Protein AF-A0A250XJZ2-F1 (afdb_monomer)

Solvent-accessible surface area (backbone atoms only — not comparable to full-atom values): 14175 Å² total; per-residue (Å²): 136,76,72,41,47,102,83,72,44,74,41,64,70,65,46,52,52,48,53,51,49,48,56,55,29,26,56,51,12,51,73,38,51,62,82,36,46,66,48,41,53,38,49,55,43,18,75,70,61,36,76,32,35,34,25,36,36,39,22,34,58,61,50,13,46,45,25,90,38,62,82,61,42,10,24,61,38,44,38,41,60,49,37,57,74,74,35,51,64,42,48,70,41,79,34,30,46,61,83,42,34,55,57,55,46,53,76,40,43,77,77,38,31,68,87,82,48,57,38,29,38,38,57,51,37,69,58,64,60,85,71,75,70,79,86,51,64,50,60,51,63,46,59,80,65,48,42,37,35,34,23,62,58,70,54,72,62,103,83,45,83,62,59,92,88,58,56,44,44,69,54,54,55,63,46,25,72,71,69,42,28,28,28,36,25,54,37,58,41,41,43,64,45,41,74,71,41,96,43,91,88,45,31,57,56,55,34,21,28,40,75,84,67,71,30,59,82,29,33,13,45,59,28,21,47,52,56,22,47,41,56,51,36,53,53,50,52,45,52,50,46,41,70,78,53,57,91,49,72,68,52,53,55,61,67,66,54,78,75,83,78,131

pLDDT: mean 77.12, std 17.42, range [33.22, 95.62]

Structure (mmCIF, N/CA/C/O backbone):
data_AF-A0A250XJZ2-F1
#
_entry.id   AF-A0A250XJZ2-F1
#
loop_
_atom_site.group_PDB
_atom_site.id
_atom_site.type_symbol
_atom_site.label_atom_id
_atom_site.label_alt_id
_atom_site.label_comp_id
_atom_site.label_asym_id
_atom_site.label_entity_id
_atom_site.label_seq_id
_atom_site.pdbx_PDB_ins_code
_atom_site.Cartn_x
_atom_site.Cartn_y
_atom_site.Cartn_z
_atom_site.occupancy
_atom_site.B_iso_or_equiv
_atom_site.auth_seq_id
_atom_site.auth_comp_id
_atom_site.auth_asym_id
_atom_site.auth_atom_id
_atom_site.pdbx_PDB_model_num
ATOM 1 N N . MET A 1 1 ? 13.779 16.340 -9.746 1.00 36.84 1 MET A N 1
ATOM 2 C CA . MET A 1 1 ? 12.648 17.134 -10.269 1.00 36.84 1 MET A CA 1
ATOM 3 C C . MET A 1 1 ? 12.133 17.964 -9.102 1.00 36.84 1 MET A C 1
ATOM 5 O O . MET A 1 1 ? 11.601 17.397 -8.154 1.00 36.84 1 MET A O 1
ATOM 9 N N . GLU A 1 2 ? 12.487 19.248 -9.059 1.00 33.53 2 GLU A N 1
ATOM 10 C CA . GLU A 1 2 ? 12.388 20.070 -7.846 1.00 33.53 2 GLU A CA 1
ATOM 11 C C . GLU A 1 2 ? 10.953 20.553 -7.595 1.00 33.53 2 GLU A C 1
ATOM 13 O O . GLU A 1 2 ? 10.279 21.096 -8.466 1.00 33.53 2 GLU A O 1
ATOM 18 N N . ILE A 1 3 ? 10.483 20.326 -6.366 1.00 42.69 3 ILE A N 1
ATOM 19 C CA . ILE A 1 3 ? 9.143 20.685 -5.861 1.00 42.69 3 ILE A CA 1
ATOM 20 C C . ILE A 1 3 ? 9.001 22.217 -5.679 1.00 42.69 3 ILE A C 1
ATOM 22 O O . ILE A 1 3 ? 7.904 22.744 -5.467 1.00 42.69 3 ILE A O 1
ATOM 26 N N . TYR A 1 4 ? 10.112 22.939 -5.813 1.00 37.59 4 TYR A N 1
ATOM 27 C CA . TYR A 1 4 ? 10.246 24.374 -5.614 1.00 37.59 4 TYR A CA 1
ATOM 28 C C . TYR A 1 4 ? 10.843 25.006 -6.875 1.00 37.59 4 TYR A C 1
ATOM 30 O O . TYR A 1 4 ? 11.691 24.393 -7.518 1.00 37.59 4 TYR A O 1
ATOM 38 N N . ASP A 1 5 ? 10.373 26.197 -7.253 1.00 44.97 5 ASP A N 1
ATOM 39 C CA . ASP A 1 5 ? 11.038 26.988 -8.295 1.00 44.97 5 ASP A CA 1
ATOM 40 C C . ASP A 1 5 ? 12.415 27.482 -7.804 1.00 44.97 5 ASP A C 1
ATOM 42 O O . ASP A 1 5 ? 12.727 27.407 -6.614 1.00 44.97 5 ASP A O 1
ATOM 46 N N . GLU A 1 6 ? 13.238 28.026 -8.705 1.00 39.22 6 GLU A N 1
ATOM 47 C CA . GLU A 1 6 ? 14.557 28.605 -8.373 1.00 39.22 6 GLU A CA 1
ATOM 48 C C . GLU A 1 6 ? 14.481 29.741 -7.326 1.00 39.22 6 GLU A C 1
ATOM 50 O O . GLU A 1 6 ? 15.497 30.162 -6.777 1.00 39.22 6 GLU A O 1
ATOM 55 N N . ALA A 1 7 ? 13.274 30.228 -7.016 1.00 42.00 7 ALA A N 1
ATOM 56 C CA . ALA A 1 7 ? 12.987 31.227 -5.993 1.00 42.00 7 ALA A CA 1
ATOM 57 C C . ALA A 1 7 ? 12.406 30.623 -4.692 1.00 42.00 7 ALA A C 1
ATOM 59 O O . ALA A 1 7 ? 11.928 31.365 -3.830 1.00 42.00 7 ALA A O 1
ATOM 60 N N . GLY A 1 8 ? 12.424 29.296 -4.530 1.00 35.69 8 GLY A N 1
ATOM 61 C CA . GLY A 1 8 ? 11.957 28.598 -3.329 1.00 35.69 8 GLY A CA 1
ATOM 62 C C . GLY A 1 8 ? 10.436 28.584 -3.147 1.00 35.69 8 GLY A C 1
ATOM 63 O O . GLY A 1 8 ? 9.948 28.240 -2.067 1.00 35.69 8 GLY A O 1
ATOM 64 N N . ARG A 1 9 ? 9.653 28.950 -4.169 1.00 35.50 9 ARG A N 1
ATOM 65 C CA . ARG A 1 9 ? 8.186 28.927 -4.116 1.00 35.50 9 ARG A CA 1
ATOM 66 C C . ARG A 1 9 ? 7.660 27.574 -4.565 1.00 35.50 9 ARG A C 1
ATOM 68 O O . ARG A 1 9 ? 8.131 26.983 -5.532 1.00 35.50 9 ARG A O 1
ATOM 75 N N . PHE A 1 10 ? 6.641 27.099 -3.857 1.00 34.84 10 PHE A N 1
ATOM 76 C CA . PHE A 1 10 ? 5.972 25.838 -4.153 1.00 34.84 10 PHE A CA 1
ATOM 77 C C . PHE A 1 10 ? 5.349 25.875 -5.557 1.00 34.84 10 PHE A C 1
ATOM 79 O O . PHE A 1 10 ? 4.516 26.736 -5.854 1.00 34.84 10 PHE A O 1
ATOM 86 N N . ASN A 1 11 ? 5.745 24.948 -6.431 1.00 39.41 11 ASN A N 1
ATOM 87 C CA . ASN A 1 11 ? 5.259 24.913 -7.808 1.00 39.41 11 ASN A CA 1
ATOM 88 C C . ASN A 1 11 ? 3.808 24.388 -7.862 1.00 39.41 11 ASN A C 1
ATOM 90 O O . ASN A 1 11 ? 3.540 23.184 -7.863 1.00 39.41 11 ASN A O 1
ATOM 94 N N . VAL A 1 12 ? 2.841 25.308 -7.917 1.00 36.31 12 VAL A N 1
ATOM 95 C CA . VAL A 1 12 ? 1.396 25.005 -7.893 1.00 36.31 12 VAL A CA 1
ATOM 96 C C . VAL A 1 12 ? 0.928 24.246 -9.149 1.00 36.31 12 VAL A C 1
ATOM 98 O O . VAL A 1 12 ? 0.020 23.423 -9.070 1.00 36.31 12 VAL A O 1
ATOM 101 N N . ARG A 1 13 ? 1.553 24.457 -10.317 1.00 33.22 13 ARG A N 1
ATOM 102 C CA . ARG A 1 13 ? 1.162 23.765 -11.565 1.00 33.22 13 ARG A CA 1
ATOM 103 C C . ARG A 1 13 ? 1.689 22.330 -11.625 1.00 33.22 13 ARG A C 1
ATOM 105 O O . ARG A 1 13 ? 0.929 21.435 -11.988 1.00 33.22 13 ARG A O 1
ATOM 112 N N . GLY A 1 14 ? 2.939 22.109 -11.214 1.00 35.38 14 GLY A N 1
ATOM 113 C CA . GLY A 1 14 ? 3.511 20.764 -11.077 1.00 35.38 14 GLY A CA 1
ATOM 114 C C . GLY A 1 14 ? 2.817 19.951 -9.982 1.00 35.38 14 GLY A C 1
ATOM 115 O O . GLY A 1 14 ? 2.485 18.788 -10.192 1.00 35.38 14 GLY A O 1
ATOM 116 N N . SER A 1 15 ? 2.489 20.581 -8.848 1.00 39.34 15 SER A N 1
ATOM 117 C CA . SER A 1 15 ? 1.776 19.918 -7.748 1.00 39.34 15 SER A CA 1
ATOM 118 C C . SER A 1 15 ? 0.316 19.599 -8.068 1.00 39.34 15 SER A C 1
ATOM 120 O O . SER A 1 15 ? -0.142 18.536 -7.683 1.00 39.34 15 SER A O 1
ATOM 122 N N . LEU A 1 16 ? -0.422 20.427 -8.817 1.00 38.03 16 LEU A N 1
ATOM 123 C CA . LEU A 1 16 ? -1.805 20.101 -9.206 1.00 38.03 16 LEU A CA 1
ATOM 124 C C . LEU A 1 16 ? -1.888 18.957 -10.223 1.00 38.03 16 LEU A C 1
ATOM 126 O O . LEU A 1 16 ? -2.804 18.137 -10.139 1.00 38.03 16 LEU A O 1
ATOM 130 N N . LEU A 1 17 ? -0.949 18.881 -11.173 1.00 42.56 17 LEU A N 1
ATOM 131 C CA . LEU A 1 17 ? -0.850 17.735 -12.078 1.00 42.56 17 LEU A CA 1
ATOM 132 C C . LEU A 1 17 ? -0.455 16.480 -11.290 1.00 42.56 17 LEU A C 1
ATOM 134 O O . LEU A 1 17 ? -1.094 15.446 -11.454 1.00 42.56 17 LEU A O 1
ATOM 138 N N . TRP A 1 18 ? 0.511 16.597 -10.375 1.00 47.00 18 TRP A N 1
ATOM 139 C CA . TRP A 1 18 ? 0.963 15.501 -9.519 1.00 47.00 18 TRP A CA 1
ATOM 140 C C . TRP A 1 18 ? -0.114 15.006 -8.540 1.00 47.00 18 TRP A C 1
ATOM 142 O O . TRP A 1 18 ? -0.326 13.806 -8.424 1.00 47.00 18 TRP A O 1
ATOM 152 N N . GLU A 1 19 ? -0.875 15.891 -7.898 1.00 52.53 19 GLU A N 1
ATOM 153 C CA . GLU A 1 19 ? -1.978 15.525 -6.996 1.00 52.53 19 GLU A CA 1
ATOM 154 C C . GLU A 1 19 ? -3.172 14.921 -7.759 1.00 52.53 19 GLU A C 1
ATOM 156 O O . GLU A 1 19 ? -3.782 13.953 -7.298 1.00 52.53 19 GLU A O 1
ATOM 161 N N . ARG A 1 20 ? -3.478 15.402 -8.976 1.00 49.31 20 ARG A N 1
ATOM 162 C CA . ARG A 1 20 ? -4.466 14.750 -9.863 1.00 49.31 20 ARG A CA 1
ATOM 163 C C . ARG A 1 20 ? -3.995 13.373 -10.316 1.00 49.31 20 ARG A C 1
ATOM 165 O O . ARG A 1 20 ? -4.786 12.433 -10.357 1.00 49.31 20 ARG A O 1
ATOM 172 N N . ILE A 1 21 ? -2.708 13.259 -10.624 1.00 54.62 21 ILE A N 1
ATOM 173 C CA . ILE A 1 21 ? -2.051 12.002 -10.958 1.00 54.62 21 ILE A CA 1
ATOM 174 C C . ILE A 1 21 ? -2.137 11.023 -9.778 1.00 54.62 21 ILE A C 1
ATOM 176 O O . ILE A 1 21 ? -2.530 9.883 -10.001 1.00 54.62 21 ILE A O 1
ATOM 180 N N . LYS A 1 22 ? -1.873 11.450 -8.536 1.00 60.81 22 LYS A N 1
ATOM 181 C CA . LYS A 1 22 ? -2.022 10.609 -7.333 1.00 60.81 22 LYS A CA 1
ATOM 182 C C . LYS A 1 22 ? -3.449 10.111 -7.141 1.00 60.81 22 LYS A C 1
ATOM 184 O O . LYS A 1 22 ? -3.639 8.941 -6.844 1.00 60.81 22 LYS A O 1
ATOM 189 N N . CYS A 1 23 ? -4.445 10.970 -7.343 1.00 56.44 23 CYS A N 1
ATOM 190 C CA . CYS A 1 23 ? -5.852 10.614 -7.157 1.00 56.44 23 CYS A CA 1
ATOM 191 C C . CYS A 1 23 ? -6.326 9.571 -8.187 1.00 56.44 23 CYS A C 1
ATOM 193 O O . CYS A 1 23 ? -6.881 8.532 -7.834 1.00 56.44 23 CYS A O 1
ATOM 195 N N . VAL A 1 24 ? -6.025 9.797 -9.472 1.00 58.69 24 VAL A N 1
ATOM 196 C CA . VAL A 1 24 ? -6.384 8.860 -10.551 1.00 58.69 24 VAL A CA 1
ATOM 197 C C . VAL A 1 24 ? -5.576 7.561 -10.462 1.00 58.69 24 VAL A C 1
ATOM 199 O O . VAL A 1 24 ? -6.119 6.489 -10.724 1.00 58.69 24 VAL A O 1
ATOM 202 N N . ARG A 1 25 ? -4.296 7.626 -10.075 1.00 68.88 25 ARG A N 1
ATOM 203 C CA . ARG A 1 25 ? -3.438 6.436 -9.942 1.00 68.88 25 ARG A CA 1
ATOM 204 C C . ARG A 1 25 ? -3.724 5.628 -8.695 1.00 68.88 25 ARG A C 1
ATOM 206 O O . ARG A 1 25 ? -3.690 4.412 -8.776 1.00 68.88 25 ARG A O 1
ATOM 213 N N . GLY A 1 26 ? -4.026 6.282 -7.581 1.00 73.50 26 GLY A N 1
ATOM 214 C CA . GLY A 1 26 ? -4.489 5.617 -6.374 1.00 73.50 26 GLY A CA 1
ATOM 215 C C . GLY A 1 26 ? -5.749 4.806 -6.649 1.00 73.50 26 GLY A C 1
ATOM 216 O O . GLY A 1 26 ? -5.800 3.619 -6.337 1.00 73.50 26 GLY A O 1
ATOM 217 N N . ALA A 1 27 ? -6.727 5.411 -7.332 1.00 78.88 27 ALA A N 1
ATOM 218 C CA . ALA A 1 27 ? -7.940 4.713 -7.746 1.00 78.88 27 ALA A CA 1
ATOM 219 C C . ALA A 1 27 ? -7.646 3.555 -8.717 1.00 78.88 27 ALA A C 1
ATOM 221 O O . ALA A 1 27 ? -8.077 2.436 -8.467 1.00 78.88 27 ALA A O 1
ATOM 222 N N . ALA A 1 28 ? -6.871 3.789 -9.783 1.00 83.44 28 ALA A N 1
ATOM 223 C CA . ALA A 1 28 ? -6.517 2.742 -10.750 1.00 83.44 28 ALA A CA 1
ATOM 224 C C . ALA A 1 28 ? -5.667 1.612 -10.140 1.00 83.44 28 ALA A C 1
ATOM 226 O O . ALA A 1 28 ? -5.750 0.469 -10.579 1.00 83.44 28 ALA A O 1
ATOM 227 N N . GLY A 1 29 ? -4.848 1.937 -9.142 1.00 86.56 29 GLY A N 1
ATOM 228 C CA . GLY A 1 29 ? -4.033 0.995 -8.393 1.00 86.56 29 GLY A CA 1
ATOM 229 C C . GLY A 1 29 ? -4.787 0.281 -7.278 1.00 86.56 29 GLY A C 1
ATOM 230 O O . GLY A 1 29 ? -4.246 -0.667 -6.735 1.00 86.56 29 GLY A O 1
ATOM 231 N N . THR A 1 30 ? -6.015 0.672 -6.930 1.00 90.38 30 THR A N 1
ATOM 232 C CA . THR A 1 30 ? -6.841 -0.083 -5.976 1.00 90.38 30 THR A CA 1
ATOM 233 C C . THR A 1 30 ? -7.560 -1.198 -6.730 1.00 90.38 30 THR A C 1
ATOM 235 O O . THR A 1 30 ? -8.651 -0.998 -7.255 1.00 90.38 30 THR A O 1
ATOM 238 N N . ALA A 1 31 ? -6.924 -2.363 -6.840 1.00 87.56 31 ALA A N 1
ATOM 239 C CA . ALA A 1 31 ? -7.436 -3.474 -7.643 1.00 87.56 31 ALA A CA 1
ATOM 240 C C . ALA A 1 31 ? -8.514 -4.291 -6.910 1.00 87.56 31 ALA A C 1
ATOM 242 O O . ALA A 1 31 ? -9.420 -4.818 -7.552 1.00 87.56 31 ALA A O 1
ATOM 243 N N . PHE A 1 32 ? -8.468 -4.344 -5.579 1.00 90.31 32 PHE A N 1
ATOM 244 C CA . PHE A 1 32 ? -9.563 -4.849 -4.752 1.00 90.31 32 PHE A CA 1
ATOM 245 C C . PHE A 1 32 ? -9.565 -4.104 -3.413 1.00 90.31 32 PHE A C 1
ATOM 247 O O . PHE A 1 32 ? -8.503 -3.849 -2.857 1.00 90.31 32 PHE A O 1
ATOM 254 N N . LEU A 1 33 ? -10.733 -3.705 -2.907 1.00 89.38 33 LEU A N 1
ATOM 255 C CA . LEU A 1 33 ? -10.843 -3.014 -1.613 1.00 89.38 33 LEU A CA 1
ATOM 256 C C . LEU A 1 33 ? -11.385 -3.932 -0.510 1.00 89.38 33 LEU A C 1
ATOM 258 O O . LEU A 1 33 ? -10.984 -3.788 0.642 1.00 89.38 33 LEU A O 1
ATOM 262 N N . GLY A 1 34 ? -12.276 -4.862 -0.866 1.00 88.69 34 GLY A N 1
ATOM 263 C CA . GLY A 1 34 ? -13.016 -5.662 0.106 1.00 88.69 34 GLY A CA 1
ATOM 264 C C . GLY A 1 34 ? -13.901 -4.809 1.016 1.00 88.69 34 GLY A C 1
ATOM 265 O O . GLY A 1 34 ? -14.231 -3.664 0.688 1.00 88.69 34 GLY A O 1
ATOM 266 N N . SER A 1 35 ? -14.260 -5.346 2.180 1.00 89.50 35 SER A N 1
ATOM 267 C CA . SER A 1 35 ? -14.906 -4.561 3.243 1.00 89.50 35 SER A CA 1
ATOM 268 C C . SER A 1 35 ? -13.940 -3.589 3.930 1.00 89.50 35 SER A C 1
ATOM 270 O O . SER A 1 35 ? -14.375 -2.629 4.574 1.00 89.50 35 SER A O 1
ATOM 272 N N . ASN A 1 36 ? -12.626 -3.828 3.799 1.00 90.75 36 ASN A N 1
ATOM 273 C CA . ASN A 1 36 ? -11.560 -3.003 4.368 1.00 90.75 36 ASN A CA 1
ATOM 274 C C . ASN A 1 36 ? -11.650 -2.862 5.909 1.00 90.75 36 ASN A C 1
ATOM 276 O O . ASN A 1 36 ? -11.073 -1.942 6.495 1.00 90.75 36 ASN A O 1
ATOM 280 N N . HIS A 1 37 ? -12.375 -3.761 6.586 1.00 90.62 37 HIS A N 1
ATOM 281 C CA . HIS A 1 37 ? -12.730 -3.632 8.004 1.00 90.62 37 HIS A CA 1
ATOM 282 C C . HIS A 1 37 ? -11.502 -3.655 8.931 1.00 90.62 37 HIS A C 1
ATOM 284 O O . HIS A 1 37 ? -11.424 -2.864 9.871 1.00 90.62 37 HIS A O 1
ATOM 290 N N . ARG A 1 38 ? -10.483 -4.476 8.630 1.00 90.94 38 ARG A N 1
ATOM 291 C CA . ARG A 1 38 ? -9.237 -4.552 9.424 1.00 90.94 38 ARG A CA 1
ATOM 292 C C . ARG A 1 38 ? -8.443 -3.247 9.380 1.00 90.94 38 ARG A C 1
ATOM 294 O O . ARG A 1 38 ? -7.986 -2.760 10.413 1.00 90.94 38 ARG A O 1
ATOM 301 N N . LEU A 1 39 ? -8.315 -2.642 8.196 1.00 92.50 39 LEU A N 1
ATOM 302 C CA . LEU A 1 39 ? -7.640 -1.351 8.051 1.00 92.50 39 LEU A CA 1
ATOM 303 C C . LEU A 1 39 ? -8.467 -0.221 8.669 1.00 92.50 39 LEU A C 1
ATOM 305 O O . LEU A 1 39 ? -7.904 0.658 9.323 1.00 92.50 39 LEU A O 1
ATOM 309 N N . ARG A 1 40 ? -9.799 -0.258 8.507 1.00 94.31 40 ARG A N 1
ATOM 310 C CA . ARG A 1 40 ? -10.720 0.660 9.192 1.00 94.31 40 ARG A CA 1
ATOM 311 C C . ARG A 1 40 ? -10.536 0.593 10.706 1.00 94.31 40 ARG A C 1
ATOM 313 O O . ARG A 1 40 ? -10.437 1.645 11.329 1.00 94.31 40 ARG A O 1
ATOM 320 N N . ALA A 1 41 ? -10.415 -0.600 11.288 1.00 93.62 41 ALA A N 1
ATOM 321 C CA . ALA A 1 41 ? -10.209 -0.783 12.726 1.00 93.62 41 ALA A CA 1
ATOM 322 C C . ALA A 1 41 ? -8.904 -0.125 13.198 1.00 93.62 41 ALA A C 1
ATOM 324 O O . ALA A 1 41 ? -8.897 0.671 14.144 1.00 93.62 41 ALA A O 1
ATOM 325 N N . ALA A 1 42 ? -7.800 -0.411 12.501 1.00 93.25 42 ALA A N 1
ATOM 326 C CA . ALA A 1 42 ? -6.492 0.148 12.820 1.00 93.25 42 ALA A CA 1
ATOM 327 C C . ALA A 1 42 ? -6.478 1.682 12.685 1.00 93.25 42 ALA A C 1
ATOM 329 O O . ALA A 1 42 ? -6.061 2.390 13.606 1.00 93.25 42 ALA A O 1
ATOM 330 N N . LEU A 1 43 ? -6.999 2.221 11.578 1.00 92.75 43 LEU A N 1
ATOM 331 C CA . LEU A 1 43 ? -7.031 3.666 11.350 1.00 92.75 43 LEU A CA 1
ATOM 332 C C . LEU A 1 43 ? -8.026 4.391 12.258 1.00 92.75 43 LEU A C 1
ATOM 334 O O . LEU A 1 43 ? -7.704 5.478 12.721 1.00 92.75 43 LEU A O 1
ATOM 338 N N . SER A 1 44 ? -9.176 3.802 12.591 1.00 93.38 44 SER A N 1
ATOM 339 C CA . SER A 1 44 ? -10.118 4.358 13.576 1.00 93.38 44 SER A CA 1
ATOM 340 C C . SER A 1 44 ? -9.440 4.558 14.937 1.00 93.38 44 SER A C 1
ATOM 342 O O . SER A 1 44 ? -9.509 5.638 15.540 1.00 93.38 44 SER A O 1
ATOM 344 N N . ARG A 1 45 ? -8.675 3.551 15.388 1.00 91.38 45 ARG A N 1
ATOM 345 C CA . ARG A 1 45 ? -7.862 3.640 16.610 1.00 91.38 45 ARG A CA 1
ATOM 346 C C . ARG A 1 45 ? -6.788 4.725 16.509 1.00 91.38 45 ARG A C 1
ATOM 348 O O . ARG A 1 45 ? -6.684 5.540 17.426 1.00 91.38 45 ARG A O 1
ATOM 355 N N . GLY A 1 46 ? -6.029 4.755 15.413 1.00 89.25 46 GLY A N 1
ATOM 356 C CA . GLY A 1 46 ? -4.964 5.742 15.195 1.00 89.25 46 GLY A CA 1
ATOM 357 C C . GLY A 1 46 ? -5.480 7.184 15.107 1.00 89.25 46 GLY A C 1
ATOM 358 O O . GLY A 1 46 ? -4.921 8.088 15.725 1.00 89.25 46 GLY A O 1
ATOM 359 N N . LEU A 1 47 ? -6.599 7.407 14.410 1.00 88.88 47 LEU A N 1
ATOM 360 C CA . LEU A 1 47 ? -7.263 8.714 14.305 1.00 88.88 47 LEU A CA 1
ATOM 361 C C . LEU A 1 47 ? -7.825 9.194 15.651 1.00 88.88 47 LEU A C 1
ATOM 363 O O . LEU A 1 47 ? -7.918 10.397 15.879 1.00 88.88 47 LEU A O 1
ATOM 367 N N . SER A 1 48 ? -8.124 8.268 16.565 1.00 89.12 48 SER A N 1
ATOM 368 C CA . SER A 1 48 ? -8.513 8.566 17.950 1.00 89.12 48 SER A CA 1
ATOM 369 C C . SER A 1 48 ? -7.319 8.880 18.871 1.00 89.12 48 SER A C 1
ATOM 371 O O . SER A 1 48 ? -7.490 8.976 20.086 1.00 89.12 48 SER A O 1
ATOM 373 N N . GLY A 1 49 ? -6.102 9.004 18.327 1.00 87.88 49 GLY A N 1
ATOM 374 C CA . GLY A 1 49 ? -4.885 9.348 19.071 1.00 87.88 49 GLY A CA 1
ATOM 375 C C . GLY A 1 49 ? -4.213 8.173 19.788 1.00 87.88 49 GLY A C 1
ATOM 376 O O . GLY A 1 49 ? -3.255 8.382 20.536 1.00 87.88 49 GLY A O 1
ATOM 377 N N . LYS A 1 50 ? -4.684 6.933 19.585 1.00 90.81 50 LYS A N 1
ATOM 378 C CA . LYS A 1 50 ? -3.982 5.746 20.094 1.00 90.81 50 LYS A CA 1
ATOM 379 C C . LYS A 1 50 ? -2.714 5.499 19.262 1.00 90.81 50 LYS A C 1
ATOM 381 O O . LYS A 1 50 ? -2.731 5.783 18.065 1.00 90.81 50 LYS A O 1
ATOM 386 N N . PRO A 1 51 ? -1.637 4.950 19.860 1.00 92.94 51 PRO A N 1
ATOM 387 C CA . PRO A 1 51 ? -0.461 4.542 19.100 1.00 92.94 51 PRO A CA 1
ATOM 388 C C . PRO A 1 51 ? -0.852 3.606 17.953 1.00 92.94 51 PRO A C 1
ATOM 390 O O . PRO A 1 51 ? -1.686 2.720 18.155 1.00 92.94 51 PRO A O 1
ATOM 393 N N . LEU A 1 52 ? -0.246 3.817 16.784 1.00 92.88 52 LEU A N 1
ATOM 394 C CA . LEU A 1 52 ? -0.462 3.002 15.592 1.00 92.88 52 LEU A CA 1
ATOM 395 C C . LEU A 1 52 ? 0.866 2.421 15.104 1.00 92.88 52 LEU A C 1
ATOM 397 O O . LEU A 1 52 ? 1.774 3.172 14.735 1.00 92.88 52 LEU A O 1
ATOM 401 N N . LYS A 1 53 ? 0.968 1.095 15.062 1.00 94.25 53 LYS A N 1
ATOM 402 C CA . LYS A 1 53 ? 2.167 0.375 14.625 1.00 94.25 53 LYS A CA 1
ATOM 403 C C . LYS A 1 53 ? 1.975 -0.219 13.237 1.00 94.25 53 LYS A C 1
ATOM 405 O O . LYS A 1 53 ? 1.068 -1.019 13.017 1.00 94.25 53 LYS A O 1
ATOM 410 N N . ILE A 1 54 ? 2.857 0.145 12.312 1.00 93.62 54 ILE A N 1
ATOM 411 C CA . ILE A 1 54 ? 2.880 -0.375 10.943 1.00 93.62 54 ILE A CA 1
ATOM 412 C C . ILE A 1 54 ? 4.095 -1.289 10.773 1.00 93.62 54 ILE A C 1
ATOM 414 O O . ILE A 1 54 ? 5.231 -0.888 11.015 1.00 93.62 54 ILE A O 1
ATOM 418 N N . GLY A 1 55 ? 3.863 -2.511 10.317 1.00 93.19 55 GLY A N 1
ATOM 419 C CA . GLY A 1 55 ? 4.888 -3.453 9.897 1.00 93.19 55 GLY A CA 1
ATOM 420 C C . GLY A 1 55 ? 4.944 -3.502 8.379 1.00 93.19 55 GLY A C 1
ATOM 421 O O . GLY A 1 55 ? 3.932 -3.753 7.728 1.00 93.19 55 GLY A O 1
ATOM 422 N N . VAL A 1 56 ? 6.122 -3.278 7.811 1.00 92.00 56 VAL A N 1
ATOM 423 C CA . VAL A 1 56 ? 6.380 -3.551 6.395 1.00 92.00 56 VAL A CA 1
ATOM 424 C C . VAL A 1 56 ? 7.223 -4.806 6.314 1.00 92.00 56 VAL A C 1
ATOM 426 O O . VAL A 1 56 ? 8.267 -4.893 6.960 1.00 92.00 56 VAL A O 1
ATOM 429 N N . VAL A 1 57 ? 6.779 -5.769 5.519 1.00 88.38 57 VAL A N 1
ATOM 430 C CA . VAL A 1 57 ? 7.527 -6.998 5.261 1.00 88.38 57 VAL A CA 1
ATOM 431 C C . VAL A 1 57 ? 7.796 -7.181 3.770 1.00 88.38 57 VAL A C 1
ATOM 433 O O . VAL A 1 57 ? 7.122 -6.575 2.927 1.00 88.38 57 VAL A O 1
ATOM 436 N N . ARG A 1 58 ? 8.751 -8.090 3.499 1.00 78.50 58 ARG A N 1
ATOM 437 C CA . ARG A 1 58 ? 9.135 -8.742 2.225 1.00 78.50 58 ARG A CA 1
ATOM 438 C C . ARG A 1 58 ? 10.483 -8.351 1.613 1.00 78.50 58 ARG A C 1
ATOM 440 O O . ARG A 1 58 ? 11.451 -8.258 2.347 1.00 78.50 58 ARG A O 1
ATOM 447 N N . GLY A 1 59 ? 10.584 -8.319 0.280 1.00 83.62 59 GLY A N 1
ATOM 448 C CA . GLY A 1 59 ? 11.803 -8.554 -0.482 1.00 83.62 59 GLY A CA 1
ATOM 449 C C . GLY A 1 59 ? 12.671 -7.319 -0.673 1.00 83.62 59 GLY A C 1
ATOM 450 O O . GLY A 1 59 ? 12.654 -6.366 0.107 1.00 83.62 59 GLY A O 1
ATOM 451 N N . SER A 1 60 ? 13.466 -7.335 -1.741 1.00 90.31 60 SER A N 1
ATOM 452 C CA . SER A 1 60 ? 14.458 -6.291 -2.009 1.00 90.31 60 SER A CA 1
ATOM 453 C C . SER A 1 60 ? 13.822 -4.918 -2.242 1.00 90.31 60 SER A C 1
ATOM 455 O O . SER A 1 60 ? 14.378 -3.929 -1.767 1.00 90.31 60 SER A O 1
ATOM 457 N N . ILE A 1 61 ? 12.653 -4.851 -2.891 1.00 89.94 61 ILE A N 1
ATOM 458 C CA . ILE A 1 61 ? 11.923 -3.599 -3.150 1.00 89.94 61 ILE A CA 1
ATOM 459 C C . ILE A 1 61 ? 11.448 -2.969 -1.835 1.00 89.94 61 ILE A C 1
ATOM 461 O O . ILE A 1 61 ? 11.726 -1.798 -1.588 1.00 89.94 61 ILE A O 1
ATOM 465 N N . SER A 1 62 ? 10.793 -3.734 -0.955 1.00 90.44 62 SER A N 1
ATOM 466 C CA . SER A 1 62 ? 10.393 -3.254 0.379 1.00 90.44 62 SER A CA 1
ATOM 467 C C . SER A 1 62 ? 11.567 -2.892 1.274 1.00 90.44 62 SER A C 1
ATOM 469 O O . SER A 1 62 ? 11.462 -1.955 2.059 1.00 90.44 62 SER A O 1
ATOM 471 N N . HIS A 1 63 ? 12.706 -3.565 1.124 1.00 93.00 63 HIS A N 1
ATOM 472 C CA . HIS A 1 63 ? 13.946 -3.156 1.781 1.00 93.00 63 HIS A CA 1
ATOM 473 C C . HIS A 1 63 ? 14.497 -1.816 1.249 1.00 93.00 63 HIS A C 1
ATOM 475 O O . HIS A 1 63 ? 15.286 -1.171 1.927 1.00 93.00 63 HIS A O 1
ATOM 481 N N . GLY A 1 64 ? 14.085 -1.391 0.050 1.00 92.75 64 GLY A N 1
ATOM 482 C CA . GLY A 1 64 ? 14.467 -0.116 -0.561 1.00 92.75 64 GLY A CA 1
ATOM 483 C C . GLY A 1 64 ? 15.426 -0.223 -1.748 1.00 92.75 64 GLY A C 1
ATOM 484 O O . GLY A 1 64 ? 15.942 0.802 -2.195 1.00 92.75 64 GLY A O 1
ATOM 485 N N . HIS A 1 65 ? 15.688 -1.426 -2.275 1.00 91.75 65 HIS A N 1
ATOM 486 C CA . HIS A 1 65 ? 16.508 -1.572 -3.481 1.00 9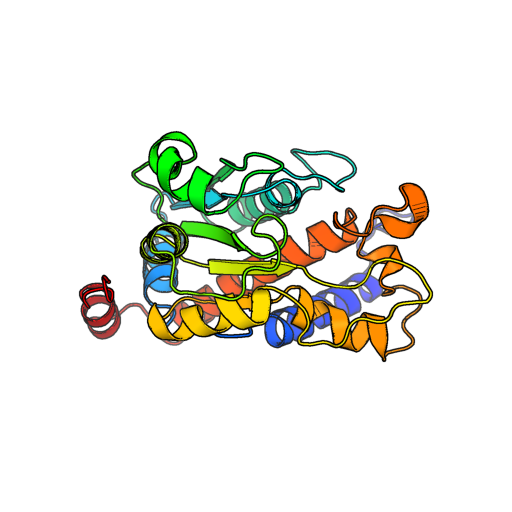1.75 65 HIS A CA 1
ATOM 487 C C . HIS A 1 65 ? 15.908 -0.784 -4.636 1.00 91.75 65 HIS A C 1
ATOM 489 O O . HIS A 1 65 ? 14.723 -0.911 -4.930 1.00 91.75 65 HIS A O 1
ATOM 495 N N . GLY A 1 66 ? 16.776 -0.034 -5.309 1.00 88.81 66 GLY A N 1
ATOM 496 C CA . GLY A 1 66 ? 16.413 0.840 -6.412 1.00 88.81 66 GLY A CA 1
ATOM 497 C C . GLY A 1 66 ? 16.154 2.291 -6.004 1.00 88.81 66 GLY A C 1
ATOM 498 O O . GLY A 1 66 ? 16.238 3.181 -6.851 1.00 88.81 66 GLY A O 1
ATOM 499 N N . SER A 1 67 ? 15.940 2.562 -4.717 1.00 91.81 67 SER A N 1
ATOM 500 C CA . SER A 1 67 ? 16.011 3.929 -4.206 1.00 91.81 67 SER A CA 1
ATOM 501 C C . SER A 1 67 ? 17.460 4.428 -4.184 1.00 91.81 67 SER A C 1
ATOM 503 O O . SER A 1 67 ? 18.403 3.658 -3.979 1.00 91.81 67 SER A O 1
ATOM 505 N N . SER A 1 68 ? 17.652 5.728 -4.381 1.00 92.69 68 SER A N 1
ATOM 506 C CA . SER A 1 68 ? 18.964 6.374 -4.326 1.00 92.69 68 SER A CA 1
ATOM 507 C C . SER A 1 68 ? 19.530 6.402 -2.904 1.00 92.69 68 SER A C 1
ATOM 509 O O . SER A 1 68 ? 20.748 6.365 -2.716 1.00 92.69 68 SER A O 1
ATOM 511 N N . ARG A 1 69 ? 18.649 6.452 -1.897 1.00 94.44 69 ARG A N 1
ATOM 512 C CA . ARG A 1 69 ? 18.969 6.439 -0.463 1.00 94.44 69 ARG A CA 1
ATOM 513 C C . ARG A 1 69 ? 17.949 5.604 0.306 1.00 94.44 69 ARG A C 1
ATOM 515 O O . ARG A 1 69 ? 16.857 6.089 0.627 1.00 94.44 69 ARG A O 1
ATOM 522 N N . ILE A 1 70 ? 18.337 4.379 0.645 1.00 94.50 70 ILE A N 1
ATOM 523 C CA . ILE A 1 70 ? 17.584 3.511 1.557 1.00 94.50 70 ILE A CA 1
ATOM 524 C C . ILE A 1 70 ? 17.514 4.176 2.937 1.00 94.50 70 ILE A C 1
ATOM 526 O O . ILE A 1 70 ? 18.512 4.692 3.438 1.00 94.50 70 ILE A O 1
ATOM 530 N N . GLY A 1 71 ? 16.332 4.172 3.542 1.00 94.88 71 GLY A N 1
ATOM 531 C CA . GLY A 1 71 ? 16.012 4.875 4.777 1.00 94.88 71 GLY A CA 1
ATOM 532 C C . GLY A 1 71 ? 15.423 6.269 4.555 1.00 94.88 71 GLY A C 1
ATOM 533 O O . GLY A 1 71 ? 14.913 6.856 5.508 1.00 94.88 71 GLY A O 1
ATOM 534 N N . GLU A 1 72 ? 15.419 6.798 3.328 1.00 94.69 72 GLU A N 1
ATOM 535 C CA . GLU A 1 72 ? 14.978 8.174 3.055 1.00 94.69 72 GLU A CA 1
ATOM 536 C C . GLU A 1 72 ? 14.078 8.320 1.830 1.00 94.69 72 GLU A C 1
ATOM 538 O O . GLU A 1 72 ? 13.071 9.029 1.886 1.00 94.69 72 GLU A O 1
ATOM 543 N N . THR A 1 73 ? 14.466 7.685 0.727 1.00 93.56 73 THR A N 1
ATOM 544 C CA . THR A 1 73 ? 13.800 7.792 -0.583 1.00 93.56 73 THR A CA 1
ATOM 545 C C . THR A 1 73 ? 13.069 6.514 -0.984 1.00 93.56 73 THR A C 1
ATOM 547 O O . THR A 1 73 ? 12.304 6.526 -1.945 1.00 93.56 73 THR A O 1
ATOM 550 N N . ASP A 1 74 ? 13.253 5.426 -0.234 1.00 94.12 74 ASP A N 1
ATOM 551 C CA . ASP A 1 74 ? 12.460 4.214 -0.391 1.00 94.12 74 ASP A CA 1
ATOM 552 C C . ASP A 1 74 ? 11.014 4.420 0.081 1.00 94.12 74 ASP A C 1
ATOM 554 O O . ASP A 1 74 ? 10.688 5.291 0.892 1.00 94.12 74 ASP A O 1
ATOM 558 N N . TRP A 1 75 ? 10.123 3.579 -0.433 1.00 93.12 75 TRP A N 1
ATOM 559 C CA . TRP A 1 75 ? 8.687 3.762 -0.256 1.00 93.12 75 TRP A CA 1
ATOM 560 C C . TRP A 1 75 ? 8.237 3.599 1.203 1.00 93.12 75 TRP A C 1
ATOM 562 O O . TRP A 1 75 ? 7.295 4.275 1.623 1.00 93.12 75 TRP A O 1
ATOM 572 N N . ALA A 1 76 ? 8.906 2.746 1.987 1.00 94.38 76 ALA A N 1
ATOM 573 C CA . ALA A 1 76 ? 8.562 2.516 3.387 1.00 94.38 76 ALA A CA 1
ATOM 574 C C . ALA A 1 76 ? 8.931 3.738 4.240 1.00 94.38 76 ALA A C 1
ATOM 576 O O . ALA A 1 76 ? 8.122 4.190 5.054 1.00 94.38 76 ALA A O 1
ATOM 577 N N . SER A 1 77 ? 10.095 4.344 3.994 1.00 95.62 77 SER A N 1
ATOM 578 C CA . SER A 1 77 ? 10.489 5.605 4.629 1.00 95.62 77 SER A CA 1
ATOM 579 C C . SER A 1 77 ? 9.630 6.789 4.191 1.00 95.62 77 SER A C 1
ATOM 581 O O . SER A 1 77 ? 9.263 7.628 5.020 1.00 95.62 77 SER A O 1
ATOM 583 N N . LEU A 1 78 ? 9.236 6.858 2.915 1.00 95.06 78 LEU A N 1
ATOM 584 C CA . LEU A 1 78 ? 8.287 7.870 2.435 1.00 95.06 78 LEU A CA 1
ATOM 585 C C . LEU A 1 78 ? 6.918 7.728 3.117 1.00 95.06 78 LEU A C 1
ATOM 587 O O . LEU A 1 78 ? 6.343 8.729 3.563 1.00 95.06 78 LEU A O 1
ATOM 591 N N . LEU A 1 79 ? 6.428 6.493 3.259 1.00 94.00 79 LEU A N 1
ATOM 592 C CA . LEU A 1 79 ? 5.209 6.185 4.002 1.00 94.00 79 LEU A CA 1
ATOM 593 C C . LEU A 1 79 ? 5.339 6.596 5.470 1.00 94.00 79 LEU A C 1
ATOM 595 O O . LEU A 1 79 ? 4.459 7.291 5.975 1.00 94.00 79 LEU A O 1
ATOM 599 N N . GLN A 1 80 ? 6.439 6.237 6.140 1.00 94.69 80 GLN A N 1
ATOM 600 C CA . GLN A 1 80 ? 6.686 6.624 7.530 1.00 94.69 80 GLN A CA 1
ATOM 601 C C . GLN A 1 80 ? 6.685 8.146 7.688 1.00 94.69 80 GLN A C 1
ATOM 603 O O . GLN A 1 80 ? 6.009 8.681 8.565 1.00 94.69 80 GLN A O 1
ATOM 608 N N . LYS A 1 81 ? 7.366 8.868 6.794 1.00 94.00 81 LYS A N 1
ATOM 609 C CA . LYS A 1 81 ? 7.412 10.335 6.801 1.00 94.00 81 LYS A CA 1
ATOM 610 C C . LYS A 1 81 ? 6.031 10.964 6.625 1.00 94.00 81 LYS A C 1
ATOM 612 O O . LYS A 1 81 ? 5.753 11.998 7.235 1.00 94.00 81 LYS A O 1
ATOM 617 N N . TRP A 1 82 ? 5.173 10.385 5.785 1.00 93.50 82 TRP A N 1
ATOM 618 C CA . TRP A 1 82 ? 3.784 10.827 5.658 1.00 93.50 82 TRP A CA 1
ATOM 619 C C . TRP A 1 82 ? 2.965 10.484 6.911 1.00 93.50 82 TRP A C 1
ATOM 621 O O . TRP A 1 82 ? 2.234 11.347 7.410 1.00 93.50 82 TRP A O 1
ATOM 631 N N . ALA A 1 83 ? 3.117 9.269 7.440 1.00 90.44 83 ALA A N 1
ATOM 632 C CA . ALA A 1 83 ? 2.369 8.767 8.585 1.00 90.44 83 ALA A CA 1
ATOM 633 C C . ALA A 1 83 ? 2.688 9.568 9.851 1.00 90.44 83 ALA A C 1
ATOM 635 O O . ALA A 1 83 ? 1.767 10.050 10.494 1.00 90.44 83 ALA A O 1
ATOM 636 N N . SER A 1 84 ? 3.962 9.846 10.144 1.00 89.25 84 SER A N 1
ATOM 637 C CA . SER A 1 84 ? 4.363 10.667 11.297 1.00 89.25 84 SER A CA 1
ATOM 638 C C . SER A 1 84 ? 3.845 12.109 11.240 1.00 89.25 84 SER A C 1
ATOM 640 O O . SER A 1 84 ? 3.754 12.767 12.271 1.00 89.25 84 SER A O 1
ATOM 642 N N . LYS A 1 85 ? 3.517 12.621 10.046 1.00 89.19 85 LYS A N 1
ATOM 643 C CA . LYS A 1 85 ? 2.913 13.953 9.873 1.00 89.19 85 LYS A CA 1
ATOM 644 C C . LYS A 1 85 ? 1.388 13.938 9.952 1.00 89.19 85 LYS A C 1
ATOM 646 O O . LYS A 1 85 ? 0.803 14.938 10.353 1.00 89.19 85 LYS A O 1
ATOM 651 N N . SER A 1 86 ? 0.762 12.853 9.501 1.00 87.44 86 SER A N 1
ATOM 652 C CA . SER A 1 86 ? -0.688 12.794 9.257 1.00 87.44 86 SER A CA 1
ATOM 653 C C . SER A 1 86 ? -1.448 11.998 10.318 1.00 87.44 86 SER A C 1
ATOM 655 O O . SER A 1 86 ? -2.635 12.235 10.516 1.00 87.44 86 SER A O 1
ATOM 657 N N . LEU A 1 87 ? -0.778 11.063 10.991 1.00 85.44 87 LEU A N 1
ATOM 658 C CA . LEU A 1 87 ? -1.320 10.192 12.028 1.00 85.44 87 LEU A CA 1
ATOM 659 C C . LEU A 1 87 ? -0.561 10.464 13.329 1.00 85.44 87 LEU A C 1
ATOM 661 O O . LEU A 1 87 ? 0.671 10.488 13.359 1.00 85.44 87 LEU A O 1
ATOM 665 N N . GLN A 1 88 ? -1.296 10.699 14.413 1.00 79.75 88 GLN A N 1
ATOM 666 C CA . GLN A 1 88 ? -0.684 10.949 15.715 1.00 79.75 88 GLN A CA 1
ATOM 667 C C . GLN A 1 88 ? -0.055 9.652 16.235 1.00 79.75 88 GLN A C 1
ATOM 669 O O . GLN A 1 88 ? -0.696 8.608 16.226 1.00 79.75 88 GLN A O 1
ATOM 674 N N . ASN A 1 89 ? 1.196 9.723 16.699 1.00 87.06 89 ASN A N 1
ATOM 675 C CA . ASN A 1 89 ? 1.898 8.607 17.344 1.00 87.06 89 ASN A CA 1
ATOM 676 C C . ASN A 1 89 ? 1.955 7.311 16.502 1.00 87.06 89 ASN A C 1
ATOM 678 O O . ASN A 1 89 ? 1.646 6.219 16.982 1.00 87.06 89 ASN A O 1
ATOM 682 N N . CYS A 1 90 ? 2.341 7.448 15.230 1.00 92.25 90 CYS A N 1
ATOM 683 C CA . CYS A 1 90 ? 2.518 6.325 14.317 1.00 92.25 90 CYS A CA 1
ATOM 684 C C . CYS A 1 90 ? 3.995 5.925 14.184 1.00 92.25 90 CYS A C 1
ATOM 686 O O . CYS A 1 90 ? 4.843 6.766 13.865 1.00 92.25 90 CYS A O 1
ATOM 688 N N . THR A 1 91 ? 4.294 4.641 14.384 1.00 94.19 91 THR A N 1
ATOM 689 C CA . THR A 1 91 ? 5.615 4.050 14.141 1.00 94.19 91 THR A CA 1
ATOM 690 C C . THR A 1 91 ? 5.553 3.051 12.994 1.00 94.19 91 THR A C 1
ATOM 692 O O . THR A 1 91 ? 4.535 2.401 12.763 1.00 94.19 91 THR A O 1
ATOM 695 N N . LEU A 1 92 ? 6.661 2.928 12.263 1.00 94.75 92 LEU A N 1
ATOM 696 C CA . LEU A 1 92 ? 6.811 1.957 11.190 1.00 94.75 92 LEU A CA 1
ATOM 697 C C . LEU A 1 92 ? 8.084 1.150 11.427 1.00 94.75 92 LEU A C 1
ATOM 699 O O . LEU A 1 92 ? 9.148 1.729 11.660 1.00 94.75 92 LEU A O 1
ATOM 703 N N . ARG A 1 93 ? 7.967 -0.175 11.348 1.00 94.69 93 ARG A N 1
ATOM 704 C CA . ARG A 1 93 ? 9.084 -1.117 11.371 1.00 94.69 93 ARG A CA 1
ATOM 705 C C . ARG A 1 93 ? 9.156 -1.837 10.030 1.00 94.69 93 ARG A C 1
ATOM 707 O O . ARG A 1 93 ? 8.239 -2.565 9.659 1.00 94.69 93 ARG A O 1
ATOM 714 N N . ASN A 1 94 ? 10.256 -1.634 9.312 1.00 94.44 94 ASN A N 1
ATOM 715 C CA . ASN A 1 94 ? 10.529 -2.345 8.071 1.00 94.44 94 ASN A CA 1
ATOM 716 C C . ASN A 1 94 ? 11.336 -3.617 8.370 1.00 94.44 94 ASN A C 1
ATOM 718 O O . ASN A 1 94 ? 12.540 -3.555 8.604 1.00 94.44 94 ASN A O 1
ATOM 722 N N . GLY A 1 95 ? 10.652 -4.759 8.395 1.00 92.62 95 GLY A N 1
ATOM 723 C CA . GLY A 1 95 ? 11.221 -6.092 8.605 1.00 92.62 95 GLY A CA 1
ATOM 724 C C . GLY A 1 95 ? 11.623 -6.804 7.311 1.00 92.62 95 GLY A C 1
ATOM 725 O O . GLY A 1 95 ? 11.762 -8.024 7.304 1.00 92.62 95 GLY A O 1
ATOM 726 N N . SER A 1 96 ? 11.745 -6.076 6.200 1.00 91.19 96 SER A N 1
ATOM 727 C CA . SER A 1 96 ? 11.991 -6.648 4.874 1.00 91.19 96 SER A CA 1
ATOM 728 C C . SER A 1 96 ? 13.405 -7.218 4.716 1.00 91.19 96 SER A C 1
ATOM 730 O O . SER A 1 96 ? 14.398 -6.555 5.030 1.00 91.19 96 SER A O 1
ATOM 732 N N . VAL A 1 97 ? 13.492 -8.428 4.156 1.00 90.50 97 VAL A N 1
ATOM 733 C CA . VAL A 1 97 ? 14.731 -9.158 3.870 1.00 90.50 97 VAL A CA 1
ATOM 734 C C . VAL A 1 97 ? 14.886 -9.343 2.350 1.00 90.50 97 VAL A C 1
ATOM 736 O O . VAL A 1 97 ? 14.098 -10.070 1.734 1.00 90.50 97 VAL A O 1
ATOM 739 N N . PRO A 1 98 ? 15.901 -8.722 1.716 1.00 90.62 98 PRO A N 1
ATOM 740 C CA . PRO A 1 98 ? 16.129 -8.819 0.276 1.00 90.62 98 PRO A CA 1
ATOM 741 C C . PRO A 1 98 ? 16.252 -10.255 -0.239 1.00 90.62 98 PRO A C 1
ATOM 743 O O . PRO A 1 98 ? 16.892 -11.093 0.388 1.00 90.62 98 PRO A O 1
ATOM 746 N N . GLY A 1 99 ? 15.691 -10.524 -1.422 1.00 84.25 99 GLY A N 1
ATOM 747 C CA . GLY A 1 99 ? 15.886 -11.803 -2.116 1.00 84.25 99 GLY A CA 1
ATOM 748 C C . GLY A 1 99 ? 15.143 -13.000 -1.513 1.00 84.25 99 GLY A C 1
ATOM 749 O O . GLY A 1 99 ? 15.416 -14.128 -1.918 1.00 84.25 99 GLY A O 1
ATOM 750 N N . THR A 1 100 ? 14.229 -12.784 -0.563 1.00 85.31 100 THR A N 1
ATOM 751 C CA . THR A 1 100 ? 13.524 -13.868 0.137 1.00 85.31 100 THR A CA 1
ATOM 752 C C . THR A 1 100 ? 12.115 -14.110 -0.417 1.00 85.31 100 THR A C 1
ATOM 754 O O . THR A 1 100 ? 11.428 -13.148 -0.767 1.00 85.31 100 THR A O 1
ATOM 757 N N . PRO A 1 101 ? 11.667 -15.378 -0.523 1.00 81.19 101 PRO A N 1
ATOM 758 C CA . PRO A 1 101 ? 10.297 -15.708 -0.908 1.00 81.19 101 PRO A CA 1
ATOM 759 C C . PRO A 1 101 ? 9.320 -15.539 0.269 1.00 81.19 101 PRO A C 1
ATOM 761 O O . PRO A 1 101 ? 9.730 -15.536 1.431 1.00 81.19 101 PRO A O 1
ATOM 764 N N . SER A 1 102 ? 8.018 -15.501 -0.014 1.00 79.06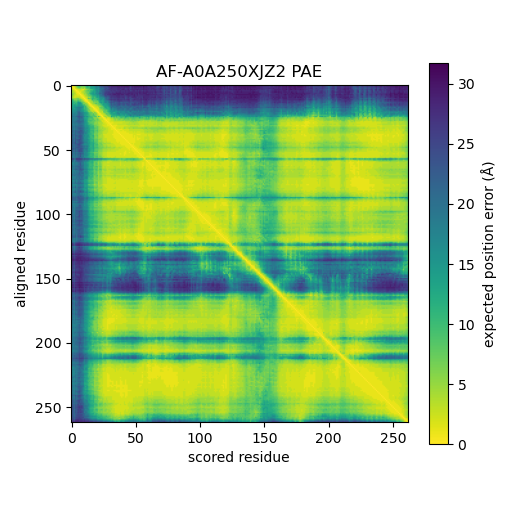 102 SER A N 1
ATOM 765 C CA . SER A 1 102 ? 6.935 -15.512 0.990 1.00 79.06 102 SER A CA 1
ATOM 766 C C . SER A 1 102 ? 7.079 -16.647 2.004 1.00 79.06 102 SER A C 1
ATOM 768 O O . SER A 1 102 ? 6.925 -16.442 3.200 1.00 79.06 102 SER A O 1
ATOM 770 N N . ALA A 1 103 ? 7.484 -17.842 1.564 1.00 79.44 103 ALA A N 1
ATOM 771 C CA . ALA A 1 103 ? 7.691 -18.976 2.466 1.00 79.44 103 ALA A CA 1
ATOM 772 C C . ALA A 1 103 ? 8.727 -18.697 3.577 1.00 79.44 103 ALA A C 1
ATOM 774 O O . ALA A 1 103 ? 8.591 -19.212 4.684 1.00 79.44 103 ALA A O 1
ATOM 775 N N . TYR A 1 104 ? 9.752 -17.880 3.307 1.00 83.81 104 TYR A N 1
ATOM 776 C CA . TYR A 1 104 ? 10.719 -17.470 4.328 1.00 83.81 104 TYR A CA 1
ATOM 777 C C . TYR A 1 104 ? 10.069 -16.539 5.353 1.00 83.81 104 TYR A C 1
ATOM 779 O O . TYR A 1 104 ? 10.200 -16.744 6.561 1.00 83.81 104 TYR A O 1
ATOM 787 N N . MET A 1 105 ? 9.347 -15.528 4.872 1.00 83.81 105 MET A N 1
ATOM 788 C CA . MET A 1 105 ? 8.743 -14.520 5.731 1.00 83.81 105 MET A CA 1
ATOM 789 C C . MET A 1 105 ? 7.592 -15.105 6.565 1.00 83.81 105 MET A C 1
ATOM 791 O O . MET A 1 105 ? 7.516 -14.804 7.751 1.00 83.81 105 MET A O 1
ATOM 795 N N . ALA A 1 106 ? 6.833 -16.071 6.043 1.00 79.50 106 ALA A N 1
ATOM 796 C CA . ALA A 1 106 ? 5.861 -16.851 6.812 1.00 79.50 106 ALA A CA 1
ATOM 797 C C . ALA A 1 106 ? 6.465 -17.534 8.059 1.00 79.50 106 ALA A C 1
ATOM 799 O O . ALA A 1 106 ? 5.810 -17.627 9.093 1.00 79.50 106 ALA A O 1
ATOM 800 N N . MET A 1 107 ? 7.727 -17.979 7.990 1.00 81.81 107 MET A N 1
ATOM 801 C CA . MET A 1 107 ? 8.434 -18.590 9.127 1.00 81.81 107 MET A CA 1
ATOM 802 C C . MET A 1 107 ? 9.093 -17.564 10.059 1.00 81.81 107 MET A C 1
ATOM 804 O O . MET A 1 107 ? 9.348 -17.861 11.224 1.00 81.81 107 MET A O 1
ATOM 808 N N . CYS A 1 108 ? 9.431 -16.379 9.547 1.00 85.88 108 CYS A N 1
ATOM 809 C CA . CYS A 1 108 ? 10.229 -15.372 10.253 1.00 85.88 108 CYS A CA 1
ATOM 810 C C . CYS A 1 108 ? 9.432 -14.130 10.679 1.00 85.88 108 CYS A C 1
ATOM 812 O O . CYS A 1 108 ? 10.013 -13.220 11.271 1.00 85.88 108 CYS A O 1
ATOM 814 N N . LEU A 1 109 ? 8.125 -14.084 10.407 1.00 82.81 109 LEU A N 1
ATOM 815 C CA . LEU A 1 109 ? 7.281 -12.904 10.593 1.00 82.81 109 LEU A CA 1
ATOM 816 C C . LEU A 1 109 ? 7.363 -12.331 12.014 1.00 82.81 109 LEU A C 1
ATOM 818 O O . LEU A 1 109 ? 7.567 -11.130 12.176 1.00 82.81 109 LEU A O 1
ATOM 822 N N . ASP A 1 110 ? 7.298 -13.198 13.028 1.00 85.25 110 ASP A N 1
ATOM 823 C CA . ASP A 1 110 ? 7.346 -12.809 14.447 1.00 85.25 110 ASP A CA 1
ATOM 824 C C . ASP A 1 110 ? 8.698 -12.202 14.869 1.00 85.25 110 ASP A C 1
ATOM 826 O O . ASP A 1 110 ? 8.791 -11.541 15.903 1.00 85.25 110 ASP A O 1
ATOM 830 N N . MET A 1 111 ? 9.757 -12.422 14.082 1.00 88.00 111 MET A N 1
ATOM 831 C CA . MET A 1 111 ? 11.066 -11.785 14.268 1.00 88.00 111 MET A CA 1
ATOM 832 C C . MET A 1 111 ? 11.219 -10.522 13.412 1.00 88.00 111 MET A C 1
ATOM 834 O O . MET A 1 111 ? 11.963 -9.611 13.784 1.00 88.00 111 MET A O 1
ATOM 838 N N . ALA A 1 112 ? 10.544 -10.466 12.261 1.00 88.12 112 ALA A N 1
ATOM 839 C CA . ALA A 1 112 ? 10.664 -9.385 11.289 1.00 88.12 112 ALA A CA 1
ATOM 840 C C . ALA A 1 112 ? 9.995 -8.090 11.777 1.00 88.12 112 ALA A C 1
ATOM 842 O O . ALA A 1 112 ? 10.581 -7.007 11.661 1.00 88.12 112 ALA A O 1
ATOM 843 N N . ILE A 1 113 ? 8.803 -8.201 12.366 1.00 90.25 113 ILE A N 1
ATOM 844 C CA . ILE A 1 113 ? 7.986 -7.073 12.839 1.00 90.25 113 ILE A CA 1
ATOM 845 C C . ILE A 1 113 ? 7.555 -7.260 14.299 1.00 90.25 113 ILE A C 1
ATOM 847 O O . ILE A 1 113 ? 7.804 -8.299 14.904 1.00 90.25 113 ILE A O 1
ATOM 851 N N . ASP A 1 114 ? 6.952 -6.228 14.888 1.00 89.00 114 ASP A N 1
ATOM 852 C CA . ASP A 1 114 ? 6.442 -6.298 16.259 1.00 89.00 114 ASP A CA 1
ATOM 853 C C . ASP A 1 114 ? 5.192 -7.194 16.322 1.00 89.00 114 ASP A C 1
ATOM 855 O O . ASP A 1 114 ? 4.343 -7.139 15.434 1.00 89.00 114 ASP A O 1
ATOM 859 N N . GLN A 1 115 ? 5.046 -7.999 17.381 1.00 85.75 115 GLN A N 1
ATOM 860 C CA . GLN A 1 115 ? 3.882 -8.889 17.537 1.00 85.75 115 GLN A CA 1
ATOM 861 C C . GLN A 1 115 ? 2.566 -8.128 17.761 1.00 85.75 115 GLN A C 1
ATOM 863 O O . GLN A 1 115 ? 1.496 -8.653 17.471 1.00 85.75 115 GLN A O 1
ATOM 868 N N . ASP A 1 116 ? 2.638 -6.897 18.270 1.00 88.62 116 ASP A N 1
ATOM 869 C CA . ASP A 1 116 ? 1.492 -6.018 18.518 1.00 88.62 116 ASP A CA 1
ATOM 870 C C . ASP A 1 116 ? 1.300 -4.969 17.410 1.00 88.62 116 ASP A C 1
ATOM 872 O O . ASP A 1 116 ? 0.798 -3.871 17.651 1.00 88.62 116 ASP A O 1
ATOM 876 N N . VAL A 1 117 ? 1.734 -5.295 16.192 1.00 90.38 117 VAL A N 1
ATOM 877 C CA . VAL A 1 117 ? 1.517 -4.474 15.000 1.00 90.38 117 VAL A CA 1
ATOM 878 C C . VAL A 1 117 ? 0.021 -4.339 14.685 1.00 90.38 117 VAL A C 1
ATOM 880 O O . VAL A 1 117 ? -0.728 -5.312 14.733 1.00 90.38 117 VAL A O 1
ATOM 883 N N . ASP A 1 118 ? -0.424 -3.131 14.336 1.00 91.44 118 ASP A N 1
ATOM 884 C CA . ASP A 1 118 ? -1.825 -2.869 13.984 1.00 91.44 118 ASP A CA 1
ATOM 885 C C . ASP A 1 118 ? -2.088 -3.041 12.481 1.00 91.44 118 ASP A C 1
ATOM 887 O O . ASP A 1 118 ? -3.190 -3.404 12.076 1.00 91.44 118 ASP A O 1
ATOM 891 N N . ILE A 1 119 ? -1.086 -2.741 11.647 1.00 91.75 119 ILE A N 1
ATOM 892 C CA . ILE A 1 119 ? -1.172 -2.809 10.184 1.00 91.75 119 ILE A CA 1
ATOM 893 C C . ILE A 1 119 ? 0.050 -3.544 9.647 1.00 91.75 119 ILE A C 1
ATOM 895 O O . ILE A 1 119 ? 1.172 -3.087 9.855 1.00 91.75 119 ILE A O 1
ATOM 899 N N . VAL A 1 120 ? -0.155 -4.614 8.880 1.00 90.12 120 VAL A N 1
ATOM 900 C CA . VAL A 1 120 ? 0.928 -5.274 8.136 1.00 90.12 120 VAL A CA 1
ATOM 901 C C . VAL A 1 120 ? 0.746 -5.024 6.642 1.00 90.12 120 VAL A C 1
ATOM 903 O O . VAL A 1 120 ? -0.311 -5.304 6.071 1.00 90.12 120 VAL A O 1
ATOM 906 N N . ILE A 1 121 ? 1.787 -4.485 6.009 1.00 88.44 121 ILE A N 1
ATOM 907 C CA . ILE A 1 121 ? 1.855 -4.240 4.567 1.00 88.44 121 ILE A CA 1
ATOM 908 C C . ILE A 1 121 ? 2.884 -5.190 3.970 1.00 88.44 121 ILE A C 1
ATOM 910 O O . ILE A 1 121 ? 4.029 -5.242 4.429 1.00 88.44 121 ILE A O 1
ATOM 914 N N . ALA A 1 122 ? 2.498 -5.898 2.913 1.00 81.44 122 ALA A N 1
ATOM 915 C CA . ALA A 1 122 ? 3.387 -6.831 2.240 1.00 81.44 122 ALA A CA 1
ATOM 916 C C . ALA A 1 122 ? 3.293 -6.682 0.714 1.00 81.44 122 ALA A C 1
ATOM 918 O O . ALA A 1 122 ? 2.263 -6.931 0.115 1.00 81.44 122 ALA A O 1
ATOM 919 N N . GLU A 1 123 ? 4.386 -6.292 0.068 1.00 73.06 123 GLU A N 1
ATOM 920 C CA . GLU A 1 123 ? 4.573 -6.275 -1.398 1.00 73.06 123 GLU A CA 1
ATOM 921 C C . GLU A 1 123 ? 4.864 -7.656 -2.030 1.00 73.06 123 GLU A C 1
ATOM 923 O O . GLU A 1 123 ? 5.999 -8.119 -2.079 1.00 73.06 123 GLU A O 1
ATOM 928 N N . TYR A 1 124 ? 3.851 -8.367 -2.499 1.00 66.19 124 TYR A N 1
ATOM 929 C CA . TYR A 1 124 ? 4.048 -9.636 -3.194 1.00 66.19 124 TYR A CA 1
ATOM 930 C C . TYR A 1 124 ? 4.614 -9.385 -4.593 1.00 66.19 124 TYR A C 1
ATOM 932 O O . TYR A 1 124 ? 4.420 -8.311 -5.131 1.00 66.19 124 TYR A O 1
ATOM 940 N N . VAL A 1 125 ? 5.184 -10.419 -5.226 1.00 62.25 125 VAL A N 1
ATOM 941 C CA . VAL A 1 125 ? 5.133 -10.651 -6.692 1.00 62.25 125 VAL A CA 1
ATOM 942 C C . VAL A 1 125 ? 6.476 -10.916 -7.389 1.00 62.25 125 VAL A C 1
ATOM 944 O O . VAL A 1 125 ? 6.449 -11.634 -8.385 1.00 62.25 125 VAL A O 1
ATOM 947 N N . VAL A 1 126 ? 7.654 -10.529 -6.883 1.00 67.38 126 VAL A N 1
ATOM 948 C CA . VAL A 1 126 ? 8.906 -10.825 -7.637 1.00 67.38 126 VAL A CA 1
ATOM 949 C C . VAL A 1 126 ? 9.745 -12.004 -7.134 1.00 67.38 126 VAL A C 1
ATOM 951 O O . VAL A 1 126 ? 10.376 -12.689 -7.939 1.00 67.38 126 VAL A O 1
ATOM 954 N N . ASN A 1 127 ? 9.766 -12.281 -5.828 1.00 73.81 127 ASN A N 1
ATOM 955 C CA . ASN A 1 127 ? 10.686 -13.280 -5.257 1.00 73.81 127 ASN A CA 1
ATOM 956 C C . ASN A 1 127 ? 10.166 -14.724 -5.285 1.00 73.81 127 ASN A C 1
ATOM 958 O O . ASN A 1 127 ? 10.942 -15.664 -5.134 1.00 73.81 127 ASN A O 1
ATOM 962 N N . ASP A 1 128 ? 8.871 -14.902 -5.520 1.00 74.69 128 ASP A N 1
ATOM 963 C CA . ASP A 1 128 ? 8.188 -16.194 -5.432 1.00 74.69 128 ASP A CA 1
ATOM 964 C C . ASP A 1 128 ? 8.211 -17.014 -6.732 1.00 74.69 128 ASP A C 1
ATOM 966 O O . ASP A 1 128 ? 7.655 -18.117 -6.803 1.00 74.69 128 ASP A O 1
ATOM 970 N N . GLY A 1 129 ? 8.897 -16.497 -7.753 1.00 67.12 129 GLY A N 1
ATOM 971 C CA . GLY A 1 129 ? 9.149 -17.184 -9.014 1.00 67.12 129 GLY A CA 1
ATOM 972 C C . GLY A 1 129 ? 7.962 -17.159 -9.978 1.00 67.12 129 GLY A C 1
ATOM 973 O O . GLY A 1 129 ? 7.273 -16.157 -10.109 1.00 67.12 129 GLY A O 1
ATOM 974 N N . LYS A 1 130 ? 7.772 -18.255 -10.720 1.00 63.22 130 LYS A N 1
ATOM 975 C CA . LYS A 1 130 ? 6.697 -18.429 -11.720 1.00 63.22 130 LYS A CA 1
ATOM 976 C C . LYS A 1 130 ? 5.728 -19.555 -11.352 1.00 63.22 130 LYS A C 1
ATOM 978 O O . LYS A 1 130 ? 4.972 -20.016 -12.203 1.00 63.22 130 LYS A O 1
ATOM 983 N N . ASP A 1 131 ? 5.829 -20.068 -10.128 1.00 63.88 131 ASP A N 1
ATOM 984 C CA . ASP A 1 131 ? 4.902 -21.085 -9.653 1.00 63.88 131 ASP A CA 1
ATOM 985 C C . ASP A 1 131 ? 3.551 -20.417 -9.400 1.00 63.88 131 ASP A C 1
ATOM 987 O O . ASP A 1 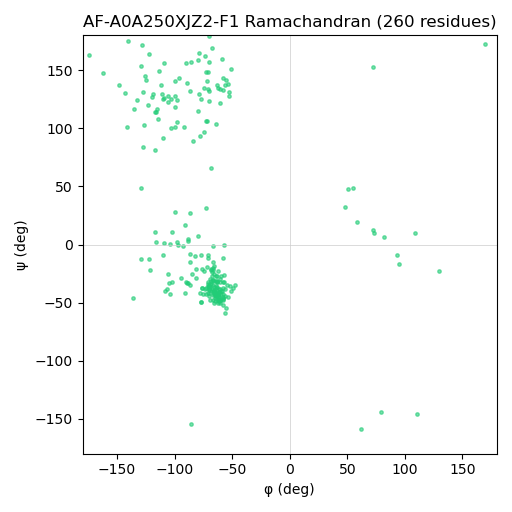131 ? 3.397 -19.634 -8.461 1.00 63.88 131 ASP A O 1
ATOM 991 N N . ASN A 1 132 ? 2.611 -20.696 -10.301 1.00 60.31 132 ASN A N 1
ATOM 992 C CA . ASN A 1 132 ? 1.264 -20.146 -10.282 1.00 60.31 132 ASN A CA 1
ATOM 993 C C . ASN A 1 132 ? 0.300 -20.998 -9.441 1.00 60.31 132 ASN A C 1
ATOM 995 O O . ASN A 1 132 ? -0.901 -20.725 -9.442 1.00 60.31 132 ASN A O 1
ATOM 999 N N . SER A 1 133 ? 0.787 -22.042 -8.759 1.00 60.34 133 SER A N 1
ATOM 1000 C CA . SER A 1 133 ? -0.045 -22.831 -7.856 1.00 60.34 133 SER A CA 1
ATOM 1001 C C . SER A 1 133 ? -0.257 -22.089 -6.531 1.00 60.34 133 SER A C 1
ATOM 1003 O O . SER A 1 133 ? 0.683 -21.685 -5.845 1.00 60.34 133 SER A O 1
ATOM 1005 N N . ILE A 1 134 ? -1.527 -21.901 -6.169 1.00 58.47 134 ILE A N 1
ATOM 1006 C CA . ILE A 1 134 ? -1.947 -21.412 -4.844 1.00 58.47 134 ILE A CA 1
ATOM 1007 C C . ILE A 1 134 ? -1.857 -22.547 -3.802 1.00 58.47 134 ILE A C 1
ATOM 1009 O O . ILE A 1 134 ? -1.912 -22.302 -2.603 1.00 58.47 134 ILE A O 1
ATOM 1013 N N . ASP A 1 135 ? -1.622 -23.784 -4.251 1.00 54.97 135 ASP A N 1
ATOM 1014 C CA . ASP A 1 135 ? -1.697 -25.023 -3.466 1.00 54.97 135 ASP A CA 1
ATOM 1015 C C . ASP A 1 135 ? -0.632 -25.156 -2.352 1.00 54.97 135 ASP A C 1
ATOM 1017 O O . ASP A 1 135 ? -0.637 -26.125 -1.594 1.00 54.97 135 ASP A O 1
ATOM 1021 N N . ASN A 1 136 ? 0.268 -24.180 -2.193 1.00 53.84 136 ASN A N 1
ATOM 1022 C CA . ASN A 1 136 ? 1.300 -24.176 -1.156 1.00 53.84 136 ASN A CA 1
ATOM 1023 C C . ASN A 1 136 ? 0.915 -23.293 0.049 1.00 53.84 136 ASN A C 1
ATOM 1025 O O . ASN A 1 136 ? 1.110 -22.076 0.044 1.00 53.84 136 ASN A O 1
ATOM 1029 N N . ASN A 1 137 ? 0.458 -23.952 1.122 1.00 54.72 137 ASN A N 1
ATOM 1030 C CA . ASN A 1 137 ? -0.046 -23.389 2.390 1.00 54.72 137 ASN A CA 1
ATOM 1031 C C . ASN A 1 137 ? 0.848 -22.280 3.011 1.00 54.72 137 ASN A C 1
ATOM 1033 O O . ASN A 1 137 ? 0.355 -21.276 3.516 1.00 54.72 137 ASN A O 1
ATOM 1037 N N . LEU A 1 138 ? 2.178 -22.362 2.878 1.00 57.25 138 LEU A N 1
ATOM 1038 C CA . LEU A 1 138 ? 3.084 -21.361 3.469 1.00 57.25 138 LEU A CA 1
ATOM 1039 C C . LEU A 1 138 ? 2.920 -19.942 2.896 1.00 57.25 138 LEU A C 1
ATOM 1041 O O . LEU A 1 138 ? 3.197 -18.973 3.597 1.00 57.25 138 LEU A O 1
ATOM 1045 N N . ARG A 1 139 ? 2.457 -19.803 1.646 1.00 59.31 139 ARG A N 1
ATOM 1046 C CA . ARG A 1 139 ? 2.221 -18.493 1.005 1.00 59.31 139 ARG A CA 1
ATOM 1047 C C . ARG A 1 139 ? 0.959 -17.807 1.537 1.00 59.31 139 ARG A C 1
ATOM 1049 O O . ARG A 1 139 ? 0.835 -16.590 1.446 1.00 59.31 139 ARG A O 1
ATOM 1056 N N . LEU A 1 140 ? 0.040 -18.601 2.087 1.00 57.25 140 LEU A N 1
ATOM 1057 C CA . LEU A 1 140 ? -1.295 -18.208 2.536 1.00 57.25 140 LEU A CA 1
ATOM 1058 C C . LEU A 1 140 ? -1.304 -17.738 3.993 1.00 57.25 140 LEU A C 1
ATOM 1060 O O . LEU A 1 140 ? -2.012 -16.788 4.312 1.00 57.25 140 LEU A O 1
ATOM 1064 N N . MET A 1 141 ? -0.442 -18.309 4.845 1.00 56.53 141 MET A N 1
ATOM 1065 C CA . MET A 1 141 ? -0.291 -17.883 6.249 1.00 56.53 141 MET A CA 1
ATOM 1066 C C . MET A 1 141 ? 0.078 -16.397 6.388 1.00 56.53 141 MET A C 1
ATOM 1068 O O . MET A 1 141 ? -0.233 -15.759 7.392 1.00 56.53 141 MET A O 1
ATOM 1072 N N . GLU A 1 142 ? 0.729 -15.818 5.377 1.00 56.81 142 GLU A N 1
ATOM 1073 C CA . GLU A 1 142 ? 1.018 -14.386 5.366 1.00 56.81 142 GLU A CA 1
ATOM 1074 C C . GLU A 1 142 ? -0.254 -13.552 5.173 1.00 56.81 142 GLU A C 1
ATOM 1076 O O . GLU A 1 142 ? -0.404 -12.534 5.840 1.00 56.81 142 GLU A O 1
ATOM 1081 N N . PHE A 1 143 ? -1.202 -13.994 4.338 1.00 56.19 143 PHE A N 1
ATOM 1082 C CA . PHE A 1 143 ? -2.465 -13.284 4.102 1.00 56.19 143 PHE A CA 1
ATOM 1083 C C . PHE A 1 143 ? -3.328 -13.189 5.363 1.00 56.19 143 PHE A C 1
ATOM 1085 O O . PHE A 1 143 ? -3.959 -12.163 5.595 1.00 56.19 143 PHE A O 1
ATOM 1092 N N . GLU A 1 144 ? -3.285 -14.175 6.258 1.00 51.22 144 GLU A N 1
ATOM 1093 C CA . GLU A 1 144 ? -4.073 -14.147 7.499 1.00 51.22 144 GLU A CA 1
ATOM 1094 C C . GLU A 1 144 ? -3.744 -12.944 8.402 1.00 51.22 144 GLU A C 1
ATOM 1096 O O . GLU A 1 144 ? -4.606 -12.438 9.127 1.00 51.22 144 GLU A O 1
ATOM 1101 N N . ARG A 1 145 ? -2.519 -12.414 8.326 1.00 50.69 145 ARG A N 1
ATOM 1102 C CA . ARG A 1 145 ? -2.042 -11.309 9.177 1.00 50.69 145 ARG A CA 1
ATOM 1103 C C . ARG A 1 145 ? -1.980 -9.961 8.464 1.00 50.69 145 ARG A C 1
ATOM 1105 O O . ARG A 1 145 ? -1.589 -8.970 9.078 1.00 50.69 145 ARG A O 1
ATOM 1112 N N . LEU A 1 146 ? -2.364 -9.908 7.191 1.00 56.84 146 LEU A N 1
ATOM 1113 C CA . LEU A 1 146 ? -2.171 -8.725 6.367 1.00 56.84 146 LEU A CA 1
ATOM 1114 C C . LEU A 1 146 ? -3.319 -7.740 6.391 1.00 56.84 146 LEU A C 1
ATOM 1116 O O . LEU A 1 146 ? -4.468 -8.062 6.670 1.00 56.84 146 LEU A O 1
ATOM 1120 N N . THR A 1 147 ? -2.961 -6.503 6.071 1.00 46.75 147 THR A N 1
ATOM 1121 C CA . THR A 1 147 ? -3.888 -5.382 5.961 1.00 46.75 147 THR A CA 1
ATOM 1122 C C . THR A 1 147 ? -3.846 -4.757 4.562 1.00 46.75 147 THR A C 1
ATOM 1124 O O . THR A 1 147 ? -4.808 -4.103 4.174 1.00 46.75 147 THR A O 1
ATOM 1127 N N . CYS A 1 148 ? -2.757 -4.938 3.795 1.00 35.75 148 CYS A N 1
ATOM 1128 C CA . CYS A 1 148 ? -2.623 -4.438 2.420 1.00 35.75 148 CYS A CA 1
ATOM 1129 C C . CYS A 1 148 ? -1.484 -5.136 1.641 1.00 35.75 148 CYS A C 1
ATOM 1131 O O . CYS A 1 148 ? -0.445 -5.461 2.227 1.00 35.75 148 CYS A O 1
ATOM 1133 N N . SER A 1 149 ? -1.648 -5.306 0.321 1.00 50.47 149 SER A N 1
ATOM 1134 C CA . SER A 1 149 ? -0.635 -5.876 -0.582 1.00 50.47 149 SER A CA 1
ATOM 1135 C C . SER A 1 149 ? -0.346 -5.034 -1.834 1.00 50.47 149 SER A C 1
ATOM 1137 O O . SER A 1 149 ? -1.222 -4.298 -2.269 1.00 50.47 149 SER A O 1
ATOM 1139 N N . HIS A 1 150 ? 0.867 -5.152 -2.402 1.00 44.66 150 HIS A N 1
ATOM 1140 C CA . HIS A 1 150 ? 1.281 -4.575 -3.696 1.00 44.66 150 HIS A CA 1
ATOM 1141 C C . HIS A 1 150 ? 1.844 -5.639 -4.639 1.00 44.66 150 HIS A C 1
ATOM 1143 O O . HIS A 1 150 ? 2.535 -6.521 -4.152 1.00 44.66 150 HIS A O 1
ATOM 1149 N N . GLY A 1 151 ? 1.614 -5.527 -5.956 1.00 43.94 151 GLY A N 1
ATOM 1150 C CA . GLY A 1 151 ? 2.261 -6.352 -6.988 1.00 43.94 151 GLY A CA 1
ATOM 1151 C C . GLY A 1 151 ? 3.082 -5.550 -8.002 1.00 43.94 151 GLY A C 1
ATOM 1152 O O . GLY A 1 151 ? 2.550 -4.624 -8.618 1.00 43.94 151 GLY A O 1
ATOM 1153 N N . VAL A 1 152 ? 4.360 -5.906 -8.201 1.00 48.34 152 VAL A N 1
ATOM 1154 C CA . VAL A 1 152 ? 5.261 -5.311 -9.213 1.00 48.34 152 VAL A CA 1
ATOM 1155 C C . VAL A 1 152 ? 5.636 -6.360 -10.269 1.00 48.34 152 VAL A C 1
ATOM 1157 O O . VAL A 1 152 ? 6.423 -7.257 -10.003 1.00 48.34 152 VAL A O 1
ATOM 1160 N N . THR A 1 153 ? 5.116 -6.255 -11.495 1.00 47.12 153 THR A N 1
ATOM 1161 C CA . THR A 1 153 ? 5.608 -7.022 -12.665 1.00 47.12 153 THR A CA 1
ATOM 1162 C C . THR A 1 153 ? 5.556 -6.154 -13.920 1.00 47.12 153 THR A C 1
ATOM 1164 O O . THR A 1 153 ? 4.517 -5.547 -14.138 1.00 47.12 153 THR A O 1
ATOM 1167 N N . TYR A 1 154 ? 6.646 -6.075 -14.713 1.00 53.62 154 TYR A N 1
ATOM 1168 C CA . TYR A 1 154 ? 6.686 -5.693 -16.150 1.00 53.62 154 TYR A CA 1
ATOM 1169 C C . TYR A 1 154 ? 8.093 -5.850 -16.773 1.00 53.62 154 TYR A C 1
ATOM 1171 O O . TYR A 1 154 ? 9.046 -6.048 -16.023 1.00 53.62 154 TYR A O 1
ATOM 1179 N N . PRO A 1 155 ? 8.247 -5.886 -18.117 1.00 50.53 155 PRO A N 1
ATOM 1180 C CA . PRO A 1 155 ? 9.134 -6.810 -18.810 1.00 50.53 155 PRO A CA 1
ATOM 1181 C C . PRO A 1 155 ? 10.605 -6.406 -18.814 1.00 50.53 155 PRO A C 1
ATOM 1183 O O . PRO A 1 155 ? 10.979 -5.239 -18.729 1.00 50.53 155 PRO A O 1
ATOM 1186 N N . ARG A 1 156 ? 11.428 -7.430 -19.029 1.00 52.34 156 ARG A N 1
ATOM 1187 C CA . ARG A 1 156 ? 12.865 -7.360 -19.265 1.00 52.34 156 ARG A CA 1
ATOM 1188 C C . ARG A 1 156 ? 13.115 -6.968 -20.735 1.00 52.34 156 ARG A C 1
ATOM 1190 O O . ARG A 1 156 ? 12.838 -7.759 -21.624 1.00 52.34 156 ARG A O 1
ATOM 1197 N N . ASN A 1 157 ? 13.706 -5.788 -20.940 1.00 47.84 157 ASN A N 1
ATOM 1198 C CA . ASN A 1 157 ? 14.308 -5.238 -22.171 1.00 47.84 157 ASN A CA 1
ATOM 1199 C C . ASN A 1 157 ? 13.376 -4.782 -23.321 1.00 47.84 157 ASN A C 1
ATOM 1201 O O . ASN A 1 157 ? 12.279 -5.289 -23.527 1.00 47.84 157 ASN A O 1
ATOM 1205 N N . ASP A 1 158 ? 13.894 -3.817 -24.100 1.00 46.28 158 ASP A N 1
ATOM 1206 C CA . ASP A 1 158 ? 13.246 -3.003 -25.152 1.00 46.28 158 ASP A CA 1
ATOM 1207 C C . ASP A 1 158 ? 12.584 -3.788 -26.321 1.00 46.28 158 ASP A C 1
ATOM 1209 O O . ASP A 1 158 ? 12.005 -3.169 -27.212 1.00 46.28 158 ASP A O 1
ATOM 1213 N N . SER A 1 159 ? 12.633 -5.124 -26.336 1.00 49.03 159 SER A N 1
ATOM 1214 C CA . SER A 1 159 ? 12.086 -5.979 -27.403 1.00 49.03 159 SER A CA 1
ATOM 1215 C C . SER A 1 159 ? 11.047 -7.011 -26.944 1.00 49.03 159 SER A C 1
ATOM 1217 O O . SER A 1 159 ? 10.361 -7.572 -27.795 1.00 49.03 159 SER A O 1
ATOM 1219 N N . ASP A 1 160 ? 10.897 -7.255 -25.637 1.00 46.41 160 ASP A N 1
ATOM 1220 C CA . ASP A 1 160 ? 10.025 -8.308 -25.095 1.00 46.41 160 ASP A CA 1
ATOM 1221 C C . ASP A 1 160 ? 8.914 -7.705 -24.243 1.00 46.41 160 ASP A C 1
ATOM 1223 O O . ASP A 1 160 ? 8.969 -7.662 -23.019 1.00 46.41 160 ASP A O 1
ATOM 1227 N N . TRP A 1 161 ? 7.863 -7.230 -24.897 1.00 51.94 161 TRP A N 1
ATOM 1228 C CA . TRP A 1 161 ? 6.689 -6.730 -24.200 1.00 51.94 161 TRP A CA 1
ATOM 1229 C C . TRP A 1 161 ? 5.903 -7.897 -23.586 1.00 51.94 161 TRP A C 1
ATOM 1231 O O . TRP A 1 161 ? 5.249 -8.666 -24.290 1.00 51.94 161 TRP A O 1
ATOM 1241 N N . HIS A 1 162 ? 5.964 -8.062 -22.264 1.00 56.75 162 HIS A N 1
ATOM 1242 C CA . HIS A 1 162 ? 5.103 -9.016 -21.572 1.00 56.75 162 HIS A CA 1
ATOM 1243 C C . HIS A 1 162 ? 3.664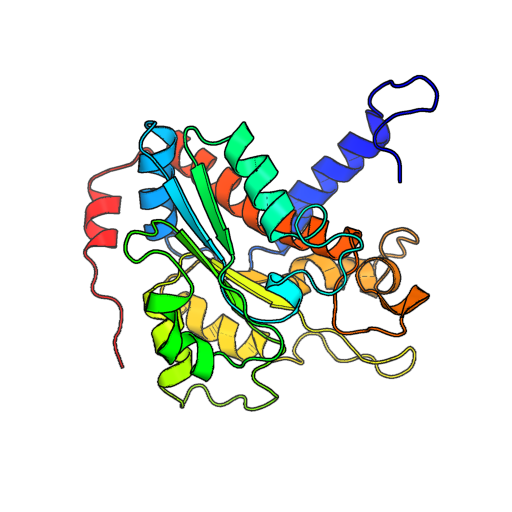 -8.483 -21.484 1.00 56.75 162 HIS A C 1
ATOM 1245 O O . HIS A 1 162 ? 3.471 -7.316 -21.137 1.00 56.75 162 HIS A O 1
ATOM 1251 N N . PRO A 1 163 ? 2.649 -9.318 -21.781 1.00 63.19 163 PRO A N 1
ATOM 1252 C CA . PRO A 1 163 ? 1.246 -8.946 -21.640 1.00 63.19 163 PRO A CA 1
ATOM 1253 C C . PRO A 1 163 ? 0.900 -8.542 -20.211 1.00 63.19 163 PRO A C 1
ATOM 1255 O O . PRO A 1 163 ? 1.570 -8.956 -19.266 1.00 63.19 163 PRO A O 1
ATOM 1258 N N . PHE A 1 164 ? -0.202 -7.804 -20.047 1.00 69.00 164 PHE A N 1
ATOM 1259 C CA . PHE A 1 164 ? -0.551 -7.284 -18.730 1.00 69.00 164 PHE A CA 1
ATOM 1260 C C . PHE A 1 164 ? -0.724 -8.329 -17.648 1.00 69.00 164 PHE A C 1
ATOM 1262 O O . PHE A 1 164 ? -0.298 -8.130 -16.520 1.00 69.00 164 PHE A O 1
ATOM 1269 N N . HIS A 1 165 ? -1.285 -9.461 -18.030 1.00 67.69 165 HIS A N 1
ATOM 1270 C CA . HIS A 1 165 ? -1.612 -10.601 -17.189 1.00 67.69 165 HIS A CA 1
ATOM 1271 C C . HIS A 1 165 ? -0.437 -11.584 -17.025 1.00 67.69 165 HIS A C 1
ATOM 1273 O O . HIS A 1 165 ? -0.647 -12.789 -16.914 1.00 67.69 165 HIS A O 1
ATOM 1279 N N . ASN A 1 166 ? 0.810 -11.113 -17.130 1.00 68.19 166 ASN A N 1
ATOM 1280 C CA . ASN A 1 166 ? 1.981 -11.973 -16.990 1.00 68.19 166 ASN A CA 1
ATOM 1281 C C . ASN A 1 166 ? 2.729 -11.663 -15.688 1.00 68.19 166 ASN A C 1
ATOM 1283 O O . ASN A 1 166 ? 3.603 -10.795 -15.654 1.00 68.19 166 ASN A O 1
ATOM 1287 N N . GLY A 1 167 ? 2.385 -12.381 -14.619 1.00 68.62 167 GLY A N 1
ATOM 1288 C CA . GLY A 1 167 ? 3.051 -12.282 -13.324 1.00 68.62 167 GLY A CA 1
ATOM 1289 C C . GLY A 1 167 ? 2.306 -13.019 -12.214 1.00 68.62 167 GLY A C 1
ATOM 1290 O O . GLY A 1 167 ? 1.173 -13.457 -12.389 1.00 68.62 167 GLY A O 1
ATOM 1291 N N . LEU A 1 168 ? 2.927 -13.116 -11.036 1.00 73.38 168 LEU A N 1
ATOM 1292 C CA . LEU A 1 168 ? 2.278 -13.707 -9.860 1.00 73.38 168 LEU A CA 1
ATOM 1293 C C . LEU A 1 168 ? 1.161 -12.830 -9.282 1.00 73.38 168 LEU A C 1
ATOM 1295 O O . LEU A 1 168 ? 0.388 -13.292 -8.451 1.00 73.38 168 LEU A O 1
ATOM 1299 N N . GLU A 1 169 ? 1.052 -11.574 -9.714 1.00 78.06 169 GLU A N 1
ATOM 1300 C CA . GLU A 1 169 ? -0.025 -10.690 -9.278 1.00 78.06 169 GLU A CA 1
ATOM 1301 C C . GLU A 1 169 ? -1.412 -11.227 -9.650 1.00 78.06 169 GLU A C 1
ATOM 1303 O O . GLU A 1 169 ? -2.355 -11.029 -8.895 1.00 78.06 169 GLU A O 1
ATOM 1308 N N . ASP A 1 170 ? -1.540 -11.948 -10.767 1.00 75.44 170 ASP A N 1
ATOM 1309 C CA . ASP A 1 170 ? -2.817 -12.548 -11.175 1.00 75.44 170 ASP A CA 1
ATOM 1310 C C . ASP A 1 170 ? -3.241 -13.684 -10.232 1.00 75.44 170 ASP A C 1
ATOM 1312 O O . ASP A 1 170 ? -4.422 -13.860 -9.942 1.00 75.44 170 ASP A O 1
ATOM 1316 N N . VAL A 1 171 ? -2.256 -14.413 -9.704 1.00 75.06 171 VAL A N 1
ATOM 1317 C CA . VAL A 1 171 ? -2.443 -15.522 -8.762 1.00 75.06 171 VAL A CA 1
ATOM 1318 C C . VAL A 1 171 ? -2.748 -14.982 -7.365 1.00 75.06 171 VAL A C 1
ATOM 1320 O O . VAL A 1 171 ? -3.732 -15.371 -6.743 1.00 75.06 171 VAL A O 1
ATOM 1323 N N . TYR A 1 172 ? -1.944 -14.032 -6.882 1.00 75.81 172 TYR A N 1
ATOM 1324 C CA . TYR A 1 172 ? -2.137 -13.435 -5.561 1.00 75.81 172 TYR A CA 1
ATOM 1325 C C . TYR A 1 172 ? -3.358 -12.516 -5.486 1.00 75.81 172 TYR A C 1
ATOM 1327 O O . TYR A 1 172 ? -4.020 -12.468 -4.452 1.00 75.81 172 TYR A O 1
ATOM 1335 N N . GLY A 1 173 ? -3.710 -11.835 -6.577 1.00 78.00 173 GLY A N 1
ATOM 1336 C CA . GLY A 1 173 ? -4.923 -11.026 -6.654 1.00 78.00 173 GLY A CA 1
ATOM 1337 C C . GLY A 1 173 ? -6.194 -11.851 -6.432 1.00 78.00 173 GLY A C 1
ATOM 1338 O O . GLY A 1 173 ? -7.151 -11.342 -5.855 1.00 78.00 173 GLY A O 1
ATOM 1339 N N . ALA A 1 174 ? -6.191 -13.139 -6.796 1.00 79.44 174 ALA A N 1
ATOM 1340 C CA . ALA A 1 174 ? -7.306 -14.047 -6.522 1.00 79.44 174 ALA A CA 1
ATOM 1341 C C . ALA A 1 174 ? -7.486 -14.361 -5.023 1.00 79.44 174 ALA A C 1
ATOM 1343 O O . ALA A 1 174 ? -8.583 -14.726 -4.606 1.00 79.44 174 ALA A O 1
ATOM 1344 N N . LEU A 1 175 ? -6.443 -14.182 -4.202 1.00 79.31 175 LEU A N 1
ATOM 1345 C CA . LEU A 1 175 ? -6.518 -14.364 -2.748 1.00 79.31 175 LEU A CA 1
ATOM 1346 C C . LEU A 1 175 ? -7.105 -13.151 -2.024 1.00 79.31 175 LEU A C 1
ATOM 1348 O O . LEU A 1 175 ? -7.592 -13.289 -0.903 1.00 79.31 175 LEU A O 1
ATOM 1352 N N . ALA A 1 176 ? -7.085 -11.970 -2.647 1.00 82.31 176 ALA A N 1
ATOM 1353 C CA . ALA A 1 176 ? -7.567 -10.752 -2.007 1.00 82.31 176 ALA A CA 1
ATOM 1354 C C . ALA A 1 176 ? -9.065 -10.820 -1.642 1.00 82.31 176 ALA A C 1
ATOM 1356 O O . ALA A 1 176 ? -9.382 -10.516 -0.493 1.00 82.31 176 ALA A O 1
ATOM 1357 N N . PRO A 1 177 ? -9.978 -11.302 -2.515 1.00 85.38 177 PRO A N 1
ATOM 1358 C CA . PRO A 1 177 ? -11.370 -11.539 -2.131 1.00 85.38 177 PRO A CA 1
ATOM 1359 C C . PRO A 1 177 ? -11.555 -12.682 -1.133 1.00 85.38 177 PRO A C 1
ATOM 1361 O O . PRO A 1 177 ? -12.473 -12.623 -0.325 1.00 85.38 177 PRO A O 1
ATOM 1364 N N . TYR A 1 178 ? -10.704 -13.713 -1.176 1.00 82.75 178 TYR A N 1
ATOM 1365 C CA . TYR A 1 178 ? -10.804 -14.859 -0.265 1.00 82.75 178 TYR A CA 1
ATOM 1366 C C . TYR A 1 178 ? -10.535 -14.459 1.192 1.00 82.75 178 TYR A C 1
ATOM 1368 O O . TYR A 1 178 ? -11.229 -14.914 2.094 1.00 82.75 178 TYR A O 1
ATOM 1376 N N . TYR A 1 179 ? -9.561 -13.574 1.413 1.00 81.56 179 TYR A N 1
ATOM 1377 C CA . TYR A 1 179 ? -9.216 -13.049 2.738 1.00 81.56 179 TYR A CA 1
ATOM 1378 C C . TYR A 1 179 ? -9.841 -11.684 3.051 1.00 81.56 179 TYR A C 1
ATOM 1380 O O . TYR A 1 179 ? -9.568 -11.120 4.109 1.00 81.56 179 TYR A O 1
ATOM 1388 N N . ASP A 1 180 ? -10.643 -11.147 2.129 1.00 86.38 180 ASP A N 1
ATOM 1389 C CA . ASP A 1 180 ? -11.261 -9.822 2.210 1.00 86.38 180 ASP A CA 1
ATOM 1390 C C . ASP A 1 180 ? -10.263 -8.691 2.548 1.00 86.38 180 ASP A C 1
ATOM 1392 O O . ASP A 1 180 ? -10.466 -7.858 3.436 1.00 86.38 180 ASP A O 1
ATOM 1396 N N . LEU A 1 181 ? -9.133 -8.677 1.831 1.00 84.69 181 LEU A N 1
ATOM 1397 C CA . LEU A 1 181 ? -8.027 -7.746 2.067 1.00 84.69 181 LEU A CA 1
ATOM 1398 C C . LEU A 1 181 ? -7.865 -6.737 0.938 1.00 84.69 181 LEU A C 1
ATOM 1400 O O . LEU A 1 181 ? -7.816 -7.145 -0.221 1.00 84.69 181 LEU A O 1
ATOM 1404 N N . PRO A 1 182 ? -7.634 -5.449 1.243 1.00 89.50 182 PRO A N 1
ATOM 1405 C CA . PRO A 1 182 ? -7.238 -4.478 0.235 1.00 89.50 182 PRO A CA 1
ATOM 1406 C C . PRO A 1 182 ? -6.014 -4.939 -0.572 1.00 89.50 182 PRO A C 1
ATOM 1408 O O . PRO A 1 182 ? -4.953 -5.258 -0.026 1.00 89.50 182 PRO A O 1
ATOM 1411 N N . TRP A 1 183 ? -6.155 -4.916 -1.893 1.00 87.44 183 TRP A N 1
ATOM 1412 C CA . TRP A 1 183 ? -5.120 -5.238 -2.864 1.00 87.44 183 TRP A CA 1
ATOM 1413 C C . TRP A 1 183 ? -4.795 -4.013 -3.709 1.00 87.44 183 TRP A C 1
ATOM 1415 O O . TRP A 1 183 ? -5.612 -3.536 -4.508 1.00 87.44 183 TRP A O 1
ATOM 1425 N N . LEU A 1 184 ? -3.574 -3.518 -3.543 1.00 87.75 184 LEU A N 1
ATOM 1426 C CA . LEU A 1 184 ? -3.008 -2.464 -4.359 1.00 87.75 184 LEU A CA 1
ATOM 1427 C C . LEU A 1 184 ? -2.151 -3.074 -5.473 1.00 87.75 184 LEU A C 1
ATOM 1429 O O . LEU A 1 184 ? -1.475 -4.083 -5.319 1.00 87.75 184 LEU A O 1
ATOM 1433 N N . SER A 1 185 ? -2.195 -2.458 -6.642 1.00 86.12 185 SER A N 1
ATOM 1434 C CA . SER A 1 185 ? -1.571 -2.947 -7.860 1.00 86.12 185 SER A CA 1
ATOM 1435 C C . SER A 1 185 ? -0.692 -1.853 -8.435 1.00 86.12 185 SER A C 1
ATOM 1437 O O . SER A 1 185 ? -1.170 -0.899 -9.059 1.00 86.12 185 SER A O 1
ATOM 1439 N N . PHE A 1 186 ? 0.621 -1.991 -8.242 1.00 83.94 186 PHE A N 1
ATOM 1440 C CA . PHE A 1 186 ? 1.582 -1.102 -8.889 1.00 83.94 186 PHE A CA 1
ATOM 1441 C C . PHE A 1 186 ? 1.520 -1.272 -10.409 1.00 83.94 186 PHE A C 1
ATOM 1443 O O . PHE A 1 186 ? 1.577 -0.289 -11.153 1.00 83.94 186 PHE A O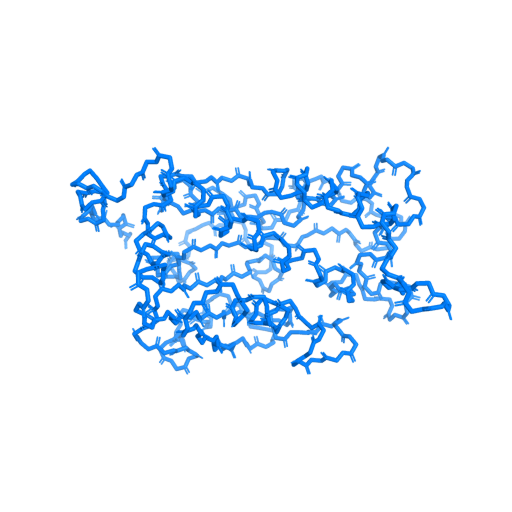 1
ATOM 1450 N N . ARG A 1 187 ? 1.287 -2.506 -10.869 1.00 82.44 187 ARG A N 1
ATOM 1451 C CA . ARG A 1 187 ? 1.024 -2.851 -12.267 1.00 82.44 187 ARG A CA 1
ATOM 1452 C C . ARG A 1 187 ? -0.152 -2.065 -12.855 1.00 82.44 187 ARG A C 1
ATOM 1454 O O . ARG A 1 187 ? 0.024 -1.377 -13.859 1.00 82.44 187 ARG A O 1
ATOM 1461 N N . ALA A 1 188 ? -1.329 -2.100 -12.228 1.00 84.44 188 ALA A N 1
ATOM 1462 C CA . ALA A 1 188 ? -2.510 -1.378 -12.707 1.00 84.44 188 ALA A CA 1
ATOM 1463 C C . ALA A 1 188 ? -2.329 0.147 -12.642 1.00 84.44 188 ALA A C 1
ATOM 1465 O O . ALA A 1 188 ? -2.746 0.861 -13.558 1.00 84.44 188 ALA A O 1
ATOM 1466 N N . ALA A 1 189 ? -1.643 0.645 -11.609 1.00 84.81 189 ALA A N 1
ATOM 1467 C CA . ALA A 1 189 ? -1.379 2.071 -11.432 1.00 84.81 189 ALA A CA 1
ATOM 1468 C C . ALA A 1 189 ? -0.447 2.664 -12.503 1.00 84.81 189 ALA A C 1
ATOM 1470 O O . ALA A 1 189 ? -0.550 3.851 -12.829 1.00 84.81 189 ALA A O 1
ATOM 1471 N N . THR A 1 190 ? 0.478 1.861 -13.036 1.00 81.06 190 THR A N 1
ATOM 1472 C CA . THR A 1 190 ? 1.564 2.347 -13.901 1.00 81.06 190 THR A CA 1
ATOM 1473 C C . THR A 1 190 ? 1.391 1.954 -15.362 1.00 81.06 190 THR A C 1
ATOM 1475 O O . THR A 1 190 ? 1.622 2.786 -16.244 1.00 81.06 190 THR A O 1
ATOM 1478 N N . PHE A 1 191 ? 0.931 0.732 -15.635 1.00 79.06 191 PHE A N 1
ATOM 1479 C CA . PHE A 1 191 ? 1.006 0.135 -16.963 1.00 79.06 191 PHE A CA 1
ATOM 1480 C C . PHE A 1 191 ? 0.356 0.963 -18.046 1.00 79.06 191 PHE A C 1
ATOM 1482 O O . PHE A 1 191 ? 1.024 1.348 -18.991 1.00 79.06 191 PHE A O 1
ATOM 1489 N N . ARG A 1 192 ? -0.944 1.258 -17.917 1.00 77.94 192 ARG A N 1
ATOM 1490 C CA . ARG A 1 192 ? -1.709 1.870 -19.009 1.00 77.94 192 ARG A CA 1
ATOM 1491 C C . ARG A 1 192 ? -1.063 3.169 -19.479 1.00 77.94 192 ARG A C 1
ATOM 1493 O O . ARG A 1 192 ? -1.055 3.454 -20.671 1.00 77.94 192 ARG A O 1
ATOM 1500 N N . ARG A 1 193 ? -0.528 3.949 -18.538 1.00 77.81 193 ARG A N 1
ATOM 1501 C CA . ARG A 1 193 ? 0.127 5.214 -18.847 1.00 77.81 193 ARG A CA 1
ATOM 1502 C C . ARG A 1 193 ? 1.521 4.991 -19.417 1.00 77.81 193 ARG A C 1
ATOM 1504 O O . ARG A 1 193 ? 1.779 5.505 -20.488 1.00 77.81 193 ARG A O 1
ATOM 1511 N N . ALA A 1 194 ? 2.352 4.177 -18.769 1.00 76.44 194 ALA A N 1
ATOM 1512 C CA . ALA A 1 194 ? 3.706 3.896 -19.248 1.00 76.44 194 ALA A CA 1
ATOM 1513 C C . ALA A 1 194 ? 3.740 3.182 -20.615 1.00 76.44 194 ALA A C 1
ATOM 1515 O O . ALA A 1 194 ? 4.711 3.313 -21.352 1.00 76.44 194 ALA A O 1
ATOM 1516 N N . ALA A 1 195 ? 2.690 2.423 -20.933 1.00 72.94 195 ALA A N 1
ATOM 1517 C CA . ALA A 1 195 ? 2.547 1.622 -22.142 1.00 72.94 195 ALA A CA 1
ATOM 1518 C C . ALA A 1 195 ? 1.868 2.345 -23.308 1.00 72.94 195 ALA A C 1
ATOM 1520 O O . ALA A 1 195 ? 2.256 2.146 -24.455 1.00 72.94 195 ALA A O 1
ATOM 1521 N N . PHE A 1 196 ? 0.802 3.104 -23.029 1.00 73.06 196 PHE A N 1
ATOM 1522 C CA . PHE A 1 196 ? -0.127 3.571 -24.066 1.00 73.06 196 PHE A CA 1
ATOM 1523 C C . PHE A 1 196 ? -0.398 5.071 -24.035 1.00 73.06 196 PHE A C 1
ATOM 1525 O O . PHE A 1 196 ? -1.004 5.589 -24.970 1.00 73.06 196 PHE A O 1
ATOM 1532 N N . LEU A 1 197 ? -0.016 5.777 -22.971 1.00 68.25 197 LEU A N 1
ATOM 1533 C CA . LEU A 1 197 ? -0.114 7.230 -22.948 1.00 68.25 197 LEU A CA 1
ATOM 1534 C C . LEU A 1 197 ? 1.282 7.761 -23.254 1.00 68.25 197 LEU A C 1
ATOM 1536 O O . LEU A 1 197 ? 2.219 7.475 -22.519 1.00 68.25 197 LEU A O 1
ATOM 1540 N N . GLU A 1 198 ? 1.421 8.498 -24.355 1.00 65.00 198 GLU A N 1
ATOM 1541 C CA . GLU A 1 198 ? 2.675 9.133 -24.783 1.00 65.00 198 GLU A CA 1
ATOM 1542 C C . GLU A 1 198 ? 3.062 10.272 -23.821 1.00 65.00 198 GLU A C 1
ATOM 1544 O O . GLU A 1 198 ? 3.024 11.454 -24.153 1.00 65.00 198 GLU A O 1
ATOM 1549 N N . ASP A 1 199 ? 3.371 9.912 -22.579 1.00 72.56 199 ASP A N 1
ATOM 1550 C CA . ASP A 1 199 ? 3.828 10.802 -21.526 1.00 72.56 199 ASP A CA 1
ATOM 1551 C C . ASP A 1 199 ? 5.344 10.609 -21.369 1.00 72.56 199 ASP A C 1
ATOM 1553 O O . ASP A 1 199 ? 5.783 9.622 -20.767 1.00 72.56 199 ASP A O 1
ATOM 1557 N N . PRO A 1 200 ? 6.164 11.513 -21.933 1.00 71.00 200 PRO A N 1
ATOM 1558 C CA . PRO A 1 200 ? 7.617 11.370 -21.934 1.00 71.00 200 PRO A CA 1
ATOM 1559 C C . PRO A 1 200 ? 8.234 11.463 -20.531 1.00 71.00 200 PRO A C 1
ATOM 1561 O O . PRO A 1 200 ? 9.384 11.066 -20.359 1.00 71.00 200 PRO A O 1
ATOM 1564 N N . GLU A 1 201 ? 7.489 11.958 -19.537 1.00 72.62 201 GLU A N 1
ATOM 1565 C CA . GLU A 1 201 ? 7.907 12.026 -18.130 1.00 72.62 201 GLU A CA 1
ATOM 1566 C C . GLU A 1 201 ? 7.373 10.845 -17.302 1.00 72.62 201 GLU A C 1
ATOM 1568 O O . GLU A 1 201 ? 7.629 10.741 -16.101 1.00 72.62 201 GLU A O 1
ATOM 1573 N N . PHE A 1 202 ? 6.613 9.943 -17.930 1.00 75.94 202 PHE A N 1
ATOM 1574 C CA . PHE A 1 202 ? 6.030 8.772 -17.290 1.00 75.94 202 PHE A CA 1
ATOM 1575 C C . PHE A 1 202 ? 6.323 7.494 -18.066 1.00 75.94 202 PHE A C 1
ATOM 1577 O O . PHE A 1 202 ? 5.438 6.679 -18.333 1.00 75.94 202 PHE A O 1
ATOM 1584 N N . THR A 1 203 ? 7.586 7.302 -18.429 1.00 76.75 203 THR A N 1
ATOM 1585 C CA . THR A 1 203 ? 7.992 6.073 -19.102 1.00 76.75 203 THR A CA 1
ATOM 1586 C C . THR A 1 203 ? 8.310 4.985 -18.085 1.00 76.75 203 THR A C 1
ATOM 1588 O O . THR A 1 203 ? 8.699 5.251 -16.946 1.00 76.75 203 THR A O 1
ATOM 1591 N N . TYR A 1 204 ? 8.237 3.726 -18.515 1.00 76.44 204 TYR A N 1
ATOM 1592 C CA . TYR A 1 204 ? 8.757 2.607 -17.725 1.00 76.44 204 TYR A CA 1
ATOM 1593 C C . TYR A 1 204 ? 10.214 2.845 -17.285 1.00 76.44 204 TYR A C 1
ATOM 1595 O O . TYR A 1 204 ? 10.603 2.510 -16.167 1.00 76.44 204 TYR A O 1
ATOM 1603 N N . LYS A 1 205 ? 11.002 3.493 -18.150 1.00 77.00 205 LYS A N 1
ATOM 1604 C CA . LYS A 1 205 ? 12.400 3.827 -17.892 1.00 77.00 205 LYS A CA 1
ATOM 1605 C C . LYS A 1 205 ? 12.588 4.862 -16.776 1.00 77.00 205 LYS A C 1
ATOM 1607 O O . LYS A 1 205 ? 13.665 4.925 -16.199 1.00 77.00 205 LYS A O 1
ATOM 1612 N N . ASP A 1 206 ? 11.569 5.659 -16.476 1.00 81.50 206 ASP A N 1
ATOM 1613 C CA . ASP A 1 206 ? 11.571 6.576 -15.332 1.00 81.50 206 ASP A CA 1
ATOM 1614 C C . ASP A 1 206 ? 11.102 5.886 -14.051 1.00 81.50 206 ASP A C 1
ATOM 1616 O O . ASP A 1 206 ? 11.603 6.182 -12.971 1.00 81.50 206 ASP A O 1
ATOM 1620 N N . ILE A 1 207 ? 10.150 4.957 -14.167 1.00 81.31 207 ILE A N 1
ATOM 1621 C CA . ILE A 1 207 ? 9.551 4.236 -13.036 1.00 81.31 207 ILE A CA 1
ATOM 1622 C C . ILE A 1 207 ? 10.518 3.190 -12.459 1.00 81.31 207 ILE A C 1
ATOM 1624 O O . ILE A 1 207 ? 10.588 3.023 -11.243 1.00 81.31 207 ILE A O 1
ATOM 1628 N N . MET A 1 208 ? 11.279 2.511 -13.316 1.00 83.44 208 MET A N 1
ATOM 1629 C CA . MET A 1 208 ? 12.258 1.482 -12.944 1.00 83.44 208 MET A CA 1
ATOM 1630 C C . MET A 1 208 ? 13.685 1.984 -13.165 1.00 83.44 208 MET A C 1
ATOM 1632 O O . MET A 1 208 ? 13.913 2.822 -14.037 1.00 83.44 208 MET A O 1
ATOM 1636 N N . ASN A 1 209 ? 14.679 1.425 -12.471 1.00 80.38 209 ASN A N 1
ATOM 1637 C CA . ASN A 1 209 ? 16.101 1.787 -12.637 1.00 80.38 209 ASN A CA 1
ATOM 1638 C C . ASN A 1 209 ? 16.755 1.293 -13.944 1.00 80.38 209 ASN A C 1
ATOM 1640 O O . ASN A 1 209 ? 17.965 1.050 -14.024 1.00 80.38 209 ASN A O 1
ATOM 1644 N N . SER A 1 210 ? 15.975 1.195 -15.015 1.00 68.69 210 SER A N 1
ATOM 1645 C CA . SER A 1 210 ? 16.429 0.646 -16.290 1.00 68.69 210 SER A CA 1
ATOM 1646 C C . SER A 1 210 ? 17.307 1.613 -17.094 1.00 68.69 210 SER A C 1
ATOM 1648 O O . SER A 1 210 ? 18.093 1.147 -17.915 1.00 68.69 210 SER A O 1
ATOM 1650 N N . LYS A 1 211 ? 17.247 2.937 -16.845 1.00 64.19 211 LYS A N 1
ATOM 1651 C CA . LYS A 1 211 ? 18.128 3.930 -17.508 1.00 64.19 211 LYS A CA 1
ATOM 1652 C C . LYS A 1 211 ? 19.572 3.897 -17.016 1.00 64.19 211 LYS A C 1
ATOM 1654 O O . LYS A 1 211 ? 20.476 4.138 -17.805 1.00 64.19 211 LYS A O 1
ATOM 1659 N N . VAL A 1 212 ? 19.774 3.671 -15.718 1.00 63.09 212 VAL A N 1
ATOM 1660 C CA . VAL A 1 212 ? 21.077 3.877 -15.060 1.00 63.09 212 VAL A CA 1
ATOM 1661 C C . VAL A 1 212 ? 21.762 2.553 -14.739 1.00 63.09 212 VAL A C 1
ATOM 1663 O O . VAL A 1 212 ? 22.972 2.443 -14.898 1.00 63.09 212 VAL A O 1
ATOM 1666 N N . ALA A 1 213 ? 20.998 1.542 -14.320 1.00 64.00 213 ALA A N 1
ATOM 1667 C CA . ALA A 1 213 ? 21.547 0.288 -13.809 1.00 64.00 213 ALA A CA 1
ATOM 1668 C C . ALA A 1 213 ? 21.204 -0.937 -14.671 1.00 64.00 213 ALA A C 1
ATOM 1670 O O . ALA A 1 213 ? 21.556 -2.052 -14.296 1.00 64.00 213 ALA A O 1
ATOM 1671 N N . HIS A 1 214 ? 20.492 -0.757 -15.797 1.00 69.38 214 HIS A N 1
ATOM 1672 C CA . HIS A 1 214 ? 19.839 -1.860 -16.520 1.00 69.38 214 HIS A CA 1
ATOM 1673 C C . HIS A 1 214 ? 19.025 -2.765 -15.576 1.00 69.38 214 HIS A C 1
ATOM 1675 O O . HIS A 1 214 ? 18.920 -3.976 -15.772 1.00 69.38 214 HIS A O 1
ATOM 1681 N N . ASP A 1 215 ? 18.466 -2.159 -14.527 1.00 76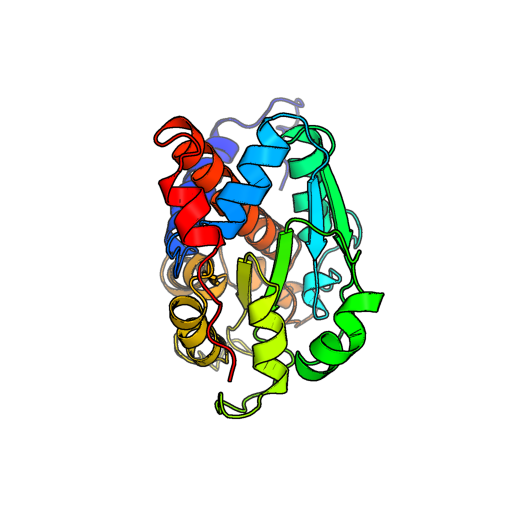.00 215 ASP A N 1
ATOM 1682 C CA . ASP A 1 215 ? 17.677 -2.835 -13.517 1.00 76.00 215 ASP A CA 1
ATOM 1683 C C . ASP A 1 215 ? 16.196 -2.655 -13.850 1.00 76.00 215 ASP A C 1
ATOM 1685 O O . ASP A 1 215 ? 15.612 -1.578 -13.720 1.00 76.00 215 ASP A O 1
ATOM 1689 N N . TYR A 1 216 ? 15.613 -3.737 -14.350 1.00 75.31 216 TYR A N 1
ATOM 1690 C CA . TYR A 1 216 ? 14.212 -3.827 -14.760 1.00 75.31 216 TYR A CA 1
ATOM 1691 C C . TYR A 1 216 ? 13.316 -4.344 -13.624 1.00 75.31 216 TYR A C 1
ATOM 1693 O O . TYR A 1 216 ? 12.108 -4.498 -13.800 1.00 75.31 216 TYR A O 1
ATOM 1701 N N . LEU A 1 217 ? 13.911 -4.648 -12.469 1.00 78.38 217 LEU A N 1
ATOM 1702 C CA . LEU A 1 217 ? 13.238 -5.261 -11.334 1.00 78.38 217 LEU A CA 1
ATOM 1703 C C . LEU A 1 217 ? 12.956 -4.244 -10.233 1.00 78.38 217 LEU A C 1
ATOM 1705 O O . LEU A 1 217 ? 11.870 -4.250 -9.660 1.00 78.38 217 LEU A O 1
ATOM 1709 N N . HIS A 1 218 ? 13.922 -3.376 -9.940 1.00 86.50 218 HIS A N 1
ATOM 1710 C CA . HIS A 1 218 ? 13.832 -2.462 -8.812 1.00 86.50 218 HIS A CA 1
ATOM 1711 C C . HIS A 1 218 ? 13.351 -1.066 -9.244 1.00 86.50 218 HIS A C 1
ATOM 1713 O O . HIS A 1 218 ? 13.970 -0.440 -10.120 1.00 86.50 218 HIS A O 1
ATOM 1719 N N . PRO A 1 219 ? 12.263 -0.555 -8.637 1.00 87.50 219 PRO A N 1
ATOM 1720 C CA . PRO A 1 219 ? 11.760 0.790 -8.892 1.00 87.50 219 PRO A CA 1
ATOM 1721 C C . PRO A 1 219 ? 12.814 1.863 -8.599 1.00 87.50 219 PRO A C 1
ATOM 1723 O O . PRO A 1 219 ? 13.576 1.742 -7.647 1.00 87.50 219 PRO A O 1
ATOM 1726 N N . SER A 1 220 ? 12.848 2.926 -9.402 1.00 88.88 220 SER A N 1
ATOM 1727 C CA . SER A 1 220 ? 13.645 4.127 -9.105 1.00 88.88 220 SER A CA 1
ATOM 1728 C C . SER A 1 220 ? 13.042 4.903 -7.928 1.00 88.88 220 SER A C 1
ATOM 1730 O O . SER A 1 220 ? 11.965 4.554 -7.444 1.00 88.88 220 SER A O 1
ATOM 1732 N N . ASP A 1 221 ? 13.648 6.020 -7.517 1.00 89.81 221 ASP A N 1
ATOM 1733 C CA . ASP A 1 221 ? 13.022 6.964 -6.569 1.00 89.81 221 ASP A CA 1
ATOM 1734 C C . ASP A 1 221 ? 11.593 7.344 -6.979 1.00 89.81 221 ASP A C 1
ATOM 1736 O O . ASP A 1 221 ? 10.694 7.463 -6.145 1.00 89.81 221 ASP A O 1
ATOM 1740 N N . PHE A 1 222 ? 11.358 7.499 -8.283 1.00 88.31 222 PHE A N 1
ATOM 1741 C CA . PHE A 1 222 ? 10.034 7.805 -8.798 1.00 88.31 222 PHE A CA 1
ATOM 1742 C C . PHE A 1 222 ? 9.070 6.625 -8.642 1.00 88.31 222 PHE A C 1
ATOM 1744 O O . PHE A 1 222 ? 7.923 6.810 -8.233 1.00 88.31 222 PHE A O 1
ATOM 1751 N N . GLY A 1 223 ? 9.529 5.404 -8.912 1.00 86.88 223 GLY A N 1
ATOM 1752 C CA . GLY A 1 223 ? 8.739 4.200 -8.675 1.00 86.88 223 GLY A CA 1
ATOM 1753 C C . GLY A 1 223 ? 8.458 3.948 -7.187 1.00 86.88 223 GLY A C 1
ATOM 1754 O O . GLY A 1 223 ? 7.324 3.634 -6.825 1.00 86.88 223 GLY A O 1
ATOM 1755 N N . HIS A 1 224 ? 9.435 4.183 -6.307 1.00 90.62 224 HIS A N 1
ATOM 1756 C CA . HIS A 1 224 ? 9.250 4.150 -4.854 1.00 90.62 224 HIS A CA 1
ATOM 1757 C C . HIS A 1 224 ? 8.233 5.189 -4.373 1.00 90.62 224 HIS A C 1
ATOM 1759 O O . HIS A 1 224 ? 7.382 4.877 -3.539 1.00 90.62 224 HIS A O 1
ATOM 1765 N N . GLN A 1 225 ? 8.254 6.398 -4.937 1.00 90.19 225 GLN A N 1
ATOM 1766 C CA . GLN A 1 225 ? 7.244 7.411 -4.646 1.00 90.19 225 GLN A CA 1
ATOM 1767 C C . GLN A 1 225 ? 5.836 6.941 -5.045 1.00 90.19 225 GLN A C 1
ATOM 1769 O O . GLN A 1 225 ? 4.897 7.137 -4.277 1.00 90.19 225 GLN A O 1
ATOM 1774 N N . ILE A 1 226 ? 5.681 6.278 -6.197 1.00 87.94 226 ILE A N 1
ATOM 1775 C CA . ILE A 1 226 ? 4.389 5.717 -6.627 1.00 87.94 226 ILE A CA 1
ATOM 1776 C C . ILE A 1 226 ? 3.917 4.620 -5.662 1.00 87.94 226 ILE A C 1
ATOM 1778 O O . ILE A 1 226 ? 2.750 4.628 -5.280 1.00 87.94 226 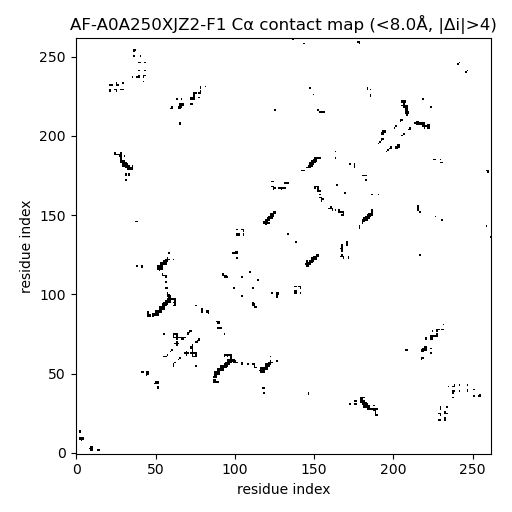ILE A O 1
ATOM 1782 N N . LEU A 1 227 ? 4.801 3.707 -5.239 1.00 88.69 227 LEU A N 1
ATOM 1783 C CA . LEU A 1 227 ? 4.469 2.674 -4.246 1.00 88.69 227 LEU A CA 1
ATOM 1784 C C . LEU A 1 227 ? 3.981 3.292 -2.929 1.00 88.69 227 LEU A C 1
ATOM 1786 O O . LEU A 1 227 ? 2.939 2.899 -2.408 1.00 88.69 227 LEU A O 1
ATOM 1790 N N . ALA A 1 228 ? 4.689 4.303 -2.421 1.00 91.31 228 ALA A N 1
ATOM 1791 C CA . ALA A 1 228 ? 4.274 5.014 -1.215 1.00 91.31 228 ALA A CA 1
ATOM 1792 C C . ALA A 1 228 ? 2.918 5.710 -1.410 1.00 91.31 228 ALA A C 1
ATOM 1794 O O . ALA A 1 228 ? 2.038 5.604 -0.555 1.00 91.31 228 ALA A O 1
ATOM 1795 N N . ASP A 1 229 ? 2.722 6.387 -2.545 1.00 89.19 229 ASP A N 1
ATOM 1796 C CA . ASP A 1 229 ? 1.481 7.097 -2.856 1.00 89.19 229 ASP A CA 1
ATOM 1797 C C . ASP A 1 229 ? 0.271 6.153 -2.958 1.00 89.19 229 ASP A C 1
ATOM 1799 O O . ASP A 1 229 ? -0.828 6.557 -2.578 1.00 89.19 229 ASP A O 1
ATOM 1803 N N . LEU A 1 230 ? 0.448 4.902 -3.403 1.00 89.69 230 LEU A N 1
ATOM 1804 C CA . LEU A 1 230 ? -0.617 3.890 -3.415 1.00 89.69 230 LEU A CA 1
ATOM 1805 C C . LEU A 1 230 ? -1.080 3.529 -1.998 1.00 89.69 230 LEU A C 1
ATOM 1807 O O . LEU A 1 230 ? -2.279 3.567 -1.713 1.00 89.69 230 LEU A O 1
ATOM 1811 N N . VAL A 1 231 ? -0.144 3.246 -1.087 1.00 91.31 231 VAL A N 1
ATOM 1812 C CA . VAL A 1 231 ? -0.478 2.970 0.322 1.00 91.31 231 VAL A CA 1
ATOM 1813 C C . VAL A 1 231 ? -1.153 4.185 0.959 1.00 91.31 231 VAL A C 1
ATOM 1815 O O . VAL A 1 231 ? -2.200 4.070 1.600 1.00 91.31 231 VAL A O 1
ATOM 1818 N N . ILE A 1 232 ? -0.565 5.369 0.765 1.00 91.25 232 ILE A N 1
ATOM 1819 C CA . ILE A 1 232 ? -1.076 6.630 1.313 1.00 91.25 232 ILE A CA 1
ATOM 1820 C C . ILE A 1 232 ? -2.486 6.904 0.787 1.00 91.25 232 ILE A C 1
ATOM 1822 O O . ILE A 1 232 ? -3.350 7.358 1.540 1.00 91.25 232 ILE A O 1
ATOM 1826 N N . TRP A 1 233 ? -2.735 6.623 -0.492 1.00 91.12 233 TRP A N 1
ATOM 1827 C CA . TRP A 1 233 ? -4.059 6.728 -1.084 1.00 91.12 233 TRP A CA 1
ATOM 1828 C C . TRP A 1 233 ? -5.068 5.842 -0.359 1.00 91.12 233 TRP A C 1
ATOM 1830 O O . TRP A 1 233 ? -6.093 6.357 0.087 1.00 91.12 233 TRP A O 1
ATOM 1840 N N . LEU A 1 234 ? -4.767 4.554 -0.174 1.00 91.81 234 LEU A N 1
ATOM 1841 C CA . LEU A 1 234 ? -5.654 3.629 0.536 1.00 91.81 234 LEU A CA 1
ATOM 1842 C C . LEU A 1 234 ? -5.951 4.106 1.963 1.00 91.81 234 LEU A C 1
ATOM 1844 O O . LEU A 1 234 ? -7.107 4.092 2.393 1.00 91.81 234 LEU A O 1
ATOM 1848 N N . PHE A 1 235 ? -4.941 4.593 2.687 1.00 92.25 235 PHE A N 1
ATOM 1849 C CA . PHE A 1 235 ? -5.134 5.106 4.046 1.00 92.25 235 PHE A CA 1
ATOM 1850 C C . PHE A 1 235 ? -6.023 6.351 4.056 1.00 92.25 235 PHE A C 1
ATOM 1852 O O . PHE A 1 235 ? -6.912 6.467 4.897 1.00 92.25 235 PHE A O 1
ATOM 1859 N N . ARG A 1 236 ? -5.831 7.268 3.099 1.00 92.19 236 ARG A N 1
ATOM 1860 C CA . ARG A 1 236 ? -6.684 8.457 2.944 1.00 92.19 236 ARG A CA 1
ATOM 1861 C C . ARG A 1 236 ? -8.121 8.082 2.600 1.00 92.19 236 ARG A C 1
ATOM 1863 O O . ARG A 1 236 ? -9.030 8.632 3.210 1.00 92.19 236 ARG A O 1
ATOM 1870 N N . GLN A 1 237 ? -8.332 7.153 1.666 1.00 92.50 237 GLN A N 1
ATOM 1871 C CA . GLN A 1 237 ? -9.675 6.681 1.319 1.00 92.50 237 GLN A CA 1
ATOM 1872 C C . GLN A 1 237 ? -10.361 6.036 2.521 1.00 92.50 237 GLN A C 1
ATOM 1874 O O . GLN A 1 237 ? -11.514 6.340 2.801 1.00 92.50 237 GLN A O 1
ATOM 1879 N N . THR A 1 238 ? -9.629 5.232 3.289 1.00 93.44 238 THR A N 1
ATOM 1880 C CA . THR A 1 238 ? -10.161 4.605 4.503 1.00 93.44 238 THR A CA 1
ATOM 1881 C C . THR A 1 238 ? -10.500 5.638 5.580 1.00 93.44 238 THR A C 1
ATOM 1883 O O . THR A 1 238 ? -11.544 5.546 6.216 1.00 93.44 238 THR A 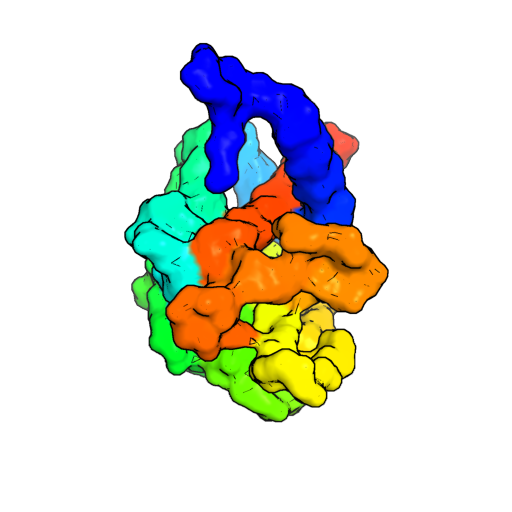O 1
ATOM 1886 N N . ALA A 1 239 ? -9.659 6.657 5.769 1.00 92.31 239 ALA A N 1
ATOM 1887 C CA . ALA A 1 239 ? -9.945 7.746 6.700 1.00 92.31 239 ALA A CA 1
ATOM 1888 C C . ALA A 1 239 ? -11.180 8.562 6.274 1.00 92.31 239 ALA A C 1
ATOM 1890 O O . ALA A 1 239 ? -11.992 8.928 7.118 1.00 92.31 239 ALA A O 1
ATOM 1891 N N . LEU A 1 240 ? -11.352 8.820 4.973 1.00 93.25 240 LEU A N 1
ATOM 1892 C CA . LEU A 1 240 ? -12.552 9.471 4.438 1.00 93.25 240 LEU A CA 1
ATOM 1893 C C . LEU A 1 240 ? -13.801 8.601 4.622 1.00 93.25 240 LEU A C 1
ATOM 1895 O O . LEU A 1 240 ? -14.837 9.114 5.039 1.00 93.25 240 LEU A O 1
ATOM 1899 N N . ASP A 1 241 ? -13.697 7.294 4.377 1.00 94.19 241 ASP A N 1
ATOM 1900 C CA . ASP A 1 241 ? -14.774 6.333 4.641 1.00 94.19 241 ASP A CA 1
ATOM 1901 C C . ASP A 1 241 ? -15.143 6.305 6.131 1.00 94.19 241 ASP A C 1
ATOM 1903 O O . ASP A 1 241 ? -16.319 6.278 6.460 1.00 94.19 241 ASP A O 1
ATOM 1907 N N . LEU A 1 242 ? -14.182 6.411 7.053 1.00 93.31 242 LEU A N 1
ATOM 1908 C CA . LEU A 1 242 ? -14.454 6.535 8.493 1.00 93.31 242 LEU A CA 1
ATOM 1909 C C . LEU A 1 242 ? -15.129 7.861 8.880 1.00 93.31 242 LEU A C 1
ATOM 1911 O O . LEU A 1 242 ? -15.844 7.910 9.875 1.00 93.31 242 LEU A O 1
ATOM 1915 N N . ILE A 1 243 ? -14.928 8.939 8.119 1.00 93.00 243 ILE A N 1
ATOM 1916 C CA . ILE A 1 243 ? -15.635 10.210 8.346 1.00 93.00 243 ILE A CA 1
ATOM 1917 C C . ILE A 1 243 ? -17.086 10.111 7.860 1.00 93.00 243 ILE A C 1
ATOM 1919 O O . ILE A 1 243 ? -17.995 10.590 8.536 1.00 93.00 243 ILE A O 1
ATOM 1923 N N . LEU A 1 244 ? -17.304 9.505 6.689 1.00 94.62 244 LEU A N 1
ATOM 1924 C CA . LEU A 1 244 ? -18.632 9.362 6.080 1.00 94.62 244 LEU A CA 1
ATOM 1925 C C . LEU A 1 244 ? -19.467 8.261 6.745 1.00 94.62 244 LEU A C 1
ATOM 1927 O O . LEU A 1 244 ? -20.674 8.418 6.919 1.00 94.62 244 LEU A O 1
ATOM 1931 N N . ARG A 1 245 ? -18.811 7.168 7.132 1.00 94.06 245 ARG A N 1
ATOM 1932 C CA . ARG A 1 245 ? -19.354 6.011 7.840 1.00 94.06 245 ARG A CA 1
ATOM 1933 C C . ARG A 1 245 ? -18.489 5.743 9.079 1.00 94.06 245 ARG A C 1
ATOM 1935 O O . ARG A 1 245 ? -17.563 4.917 9.024 1.00 94.06 245 ARG A O 1
ATOM 1942 N N . PRO A 1 246 ? -18.771 6.461 10.185 1.00 94.19 246 PRO A N 1
ATOM 1943 C CA . PRO A 1 246 ? -18.092 6.267 11.458 1.00 94.19 246 PRO A CA 1
ATOM 1944 C C . PRO A 1 246 ? -18.086 4.810 11.900 1.00 94.19 246 PRO A C 1
ATOM 1946 O O . PRO A 1 246 ? -18.996 4.051 11.571 1.00 94.19 246 PRO A O 1
ATOM 1949 N N . TRP A 1 247 ? -17.047 4.445 12.650 1.00 93.69 247 TRP A N 1
ATOM 1950 C CA . TRP A 1 247 ? -16.915 3.114 13.235 1.00 93.69 247 TRP A CA 1
ATOM 1951 C C . TRP A 1 247 ? -18.171 2.738 14.029 1.00 93.69 247 TRP A C 1
ATOM 1953 O O . TRP A 1 247 ? -18.655 3.532 14.842 1.00 93.69 247 TRP A O 1
ATOM 1963 N N . SER A 1 248 ? -18.696 1.543 13.776 1.00 93.25 248 SER A N 1
ATOM 1964 C CA . SER A 1 248 ? -20.005 1.100 14.260 1.00 93.25 248 SER A CA 1
ATOM 1965 C C . SER A 1 248 ? -19.997 -0.369 14.691 1.00 93.25 248 SER A C 1
ATOM 1967 O O . SER A 1 248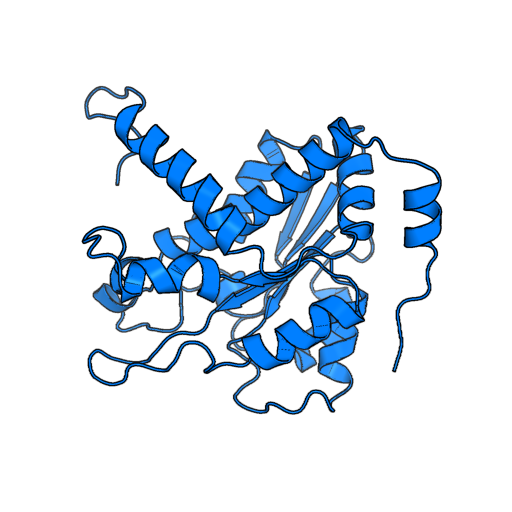 ? -19.001 -1.069 14.521 1.00 93.25 248 SER A O 1
ATOM 1969 N N . SER A 1 249 ? -21.119 -0.845 15.240 1.00 93.88 249 SER A N 1
ATOM 1970 C CA . SER A 1 249 ? -21.310 -2.261 15.588 1.00 93.88 249 SER A CA 1
ATOM 1971 C C . SER A 1 249 ? -21.126 -3.199 14.397 1.00 93.88 249 SER A C 1
ATOM 1973 O O . SER A 1 249 ? -20.631 -4.303 14.584 1.00 93.88 249 SER A O 1
ATOM 1975 N N . ASP A 1 250 ? -21.473 -2.751 13.190 1.00 92.06 250 ASP A N 1
ATOM 1976 C CA . ASP A 1 250 ? -21.347 -3.551 11.970 1.00 92.06 250 ASP A CA 1
ATOM 1977 C C . ASP A 1 250 ? -19.867 -3.814 11.645 1.00 92.06 250 ASP A C 1
ATOM 1979 O O . ASP A 1 250 ? -19.499 -4.890 11.184 1.00 92.06 250 ASP A O 1
ATOM 1983 N N . ASP A 1 251 ? -18.989 -2.843 11.930 1.00 93.06 251 ASP A N 1
ATOM 1984 C CA . ASP A 1 251 ? -17.548 -3.024 11.753 1.00 93.06 251 ASP A CA 1
ATOM 1985 C C . ASP A 1 251 ? -16.963 -3.987 12.806 1.00 93.06 251 ASP A C 1
ATOM 1987 O O . ASP A 1 251 ? -16.043 -4.746 12.499 1.00 93.06 251 ASP A O 1
ATOM 1991 N N . GLU A 1 252 ? -17.501 -3.984 14.033 1.00 92.25 252 GLU A N 1
ATOM 1992 C CA . GLU A 1 252 ? -17.122 -4.944 15.081 1.00 92.25 252 GLU A CA 1
ATOM 1993 C C . GLU A 1 252 ? -17.566 -6.367 14.724 1.00 92.25 252 GLU A C 1
ATOM 1995 O O . GLU A 1 252 ? -16.805 -7.306 14.937 1.00 92.25 252 GLU A O 1
ATOM 2000 N N . GLU A 1 253 ? -18.765 -6.537 14.159 1.00 92.19 253 GLU A N 1
ATOM 2001 C CA . GLU A 1 253 ? -19.264 -7.840 13.703 1.00 92.19 253 GLU A CA 1
ATOM 2002 C C . GLU A 1 253 ? -18.360 -8.428 12.613 1.00 92.19 253 GLU A C 1
ATOM 2004 O O . GLU A 1 253 ? -17.889 -9.556 12.765 1.00 92.19 253 GLU A O 1
ATOM 2009 N N . LEU A 1 254 ? -18.020 -7.632 11.590 1.00 89.44 254 LEU A N 1
ATOM 2010 C CA . LEU A 1 254 ? -17.085 -8.034 10.531 1.00 89.44 254 LEU A CA 1
ATOM 2011 C C . LEU A 1 254 ? -15.704 -8.403 11.086 1.00 89.44 254 LEU A C 1
ATOM 2013 O O . LEU A 1 254 ? -15.099 -9.378 10.652 1.00 89.44 254 LEU A O 1
ATOM 2017 N N . LEU A 1 255 ? -15.199 -7.661 12.077 1.00 88.00 255 LEU A N 1
ATOM 2018 C CA . LEU A 1 255 ? -13.893 -7.940 12.683 1.00 88.00 255 LEU A CA 1
ATOM 2019 C C . LEU A 1 255 ? -13.867 -9.249 13.494 1.00 88.00 255 LEU A C 1
ATOM 2021 O O . LEU A 1 255 ? -12.789 -9.804 13.716 1.00 88.00 255 LEU A O 1
ATOM 2025 N N . GLN A 1 256 ? -15.025 -9.739 13.948 1.00 88.38 256 GLN A N 1
ATOM 2026 C CA . GLN A 1 256 ? -15.153 -11.030 14.636 1.00 88.38 256 GLN A CA 1
ATOM 2027 C C . GLN A 1 256 ? -15.350 -12.208 13.673 1.00 88.38 256 GLN A C 1
ATOM 2029 O O . GLN A 1 256 ? -15.322 -13.364 14.118 1.00 88.38 256 GLN A O 1
ATOM 2034 N N . GLU A 1 257 ? -15.547 -11.957 12.375 1.00 85.31 257 GLU A N 1
ATOM 2035 C CA . GLU A 1 257 ? -15.654 -13.028 11.393 1.00 85.31 257 GLU A CA 1
ATOM 2036 C C . GLU A 1 257 ? -14.365 -13.850 11.359 1.00 85.31 257 GLU A C 1
ATOM 2038 O O . GLU A 1 257 ? -13.240 -13.343 11.350 1.00 85.31 257 GLU A O 1
ATOM 2043 N N . ARG A 1 258 ? -14.525 -15.176 11.371 1.00 80.12 258 ARG A N 1
ATOM 2044 C CA . ARG A 1 258 ? -13.374 -16.069 11.290 1.00 80.12 258 ARG A CA 1
ATOM 2045 C C . ARG A 1 258 ? -12.787 -15.990 9.894 1.00 80.12 258 ARG A C 1
ATOM 2047 O O . ARG A 1 258 ? -13.459 -16.314 8.919 1.00 80.12 258 ARG A O 1
ATOM 2054 N N . MET A 1 259 ? -11.503 -15.658 9.835 1.00 73.25 259 MET A N 1
ATOM 2055 C CA . MET A 1 259 ? -10.724 -15.773 8.612 1.00 73.25 259 MET A CA 1
ATOM 2056 C C . MET A 1 259 ? -10.786 -17.218 8.089 1.00 73.25 259 MET A C 1
ATOM 2058 O O . MET A 1 259 ? -10.663 -18.153 8.889 1.00 73.25 259 MET A O 1
ATOM 2062 N N . PRO A 1 260 ? -10.959 -17.425 6.774 1.00 68.75 260 PRO A N 1
ATOM 2063 C CA . PRO A 1 260 ? -10.905 -18.755 6.188 1.00 68.75 260 PRO A CA 1
ATOM 2064 C C . PRO A 1 260 ? -9.504 -19.361 6.358 1.00 68.75 260 PRO A C 1
ATOM 2066 O O . PRO A 1 260 ? -8.567 -18.996 5.650 1.00 68.75 260 PRO A O 1
ATOM 2069 N N . THR A 1 261 ? -9.352 -20.287 7.302 1.00 64.38 261 THR A N 1
ATOM 2070 C CA . THR A 1 261 ? -8.124 -21.076 7.483 1.00 64.38 261 THR A CA 1
ATOM 2071 C C . THR A 1 261 ? -8.186 -22.308 6.583 1.00 64.38 261 THR A C 1
ATOM 2073 O O . THR A 1 261 ? -9.214 -22.993 6.589 1.00 64.38 261 THR A O 1
ATOM 2076 N N . MET A 1 262 ? -7.121 -22.603 5.833 1.00 55.03 262 MET A N 1
ATOM 2077 C CA . MET A 1 262 ? -6.996 -23.868 5.088 1.00 55.03 262 MET A CA 1
ATOM 2078 C C . MET A 1 262 ? -6.363 -24.977 5.922 1.00 55.03 262 MET A C 1
ATOM 2080 O O . MET A 1 262 ? -5.388 -24.688 6.650 1.00 55.03 262 MET A O 1
#

Radius of gyration: 18.17 Å; Cα contacts (8 Å, |Δi|>4): 460; chains: 1; bounding box: 43×56×48 Å

Secondary structure (DSSP, 8-state):
--SB-TTS-B-HHHHHHHHHHHHHHHHHHEEE----HHHHHHHHHHHTT--EEEEEE-SHHHHTTTSSSTTTTSHHHHHHHHHHHHSTTEEEEE---TT--HHHHHHHHHHHS-TT-SEEEEEESSTTTT------GGGTTTGGG-SEEEE----SSTT----TT-STHHHHHTHHHHTT--EEEHHHHHHHHHHHS--TTS-HHHHBTTTTS--SSSB-HHHHHHHHHHHHHHHHHHHHHHHHS---HHHHHHHTSPP---

Nearest PDB structures (foldseek):
  3hp4-assembly1_A  TM=6.979E-01  e=1.574E-04  Pseudoalteromonas sp. 643A
  1vjg-assembly1_A  TM=6.276E-01  e=1.401E-04  Nostoc sp. PCC 7120 = FACHB-418
  6ruq-assembly1_D  TM=4.776E-01  e=3.500E-02  Rattus norvegicus
  4u2p-assembly1_D  TM=5.531E-01  e=1.680E-01  Rattus norvegicus
  4u2p-assembly1_C  TM=5.124E-01  e=1.257E-01  Rattus norvegicus

InterPro domains:
  IPR036514 SGNH hydrolase superfamily [G3DSA:3.40.50.1110] (53-234)

Foldseek 3Di:
DDCADPVRHGDPVVVVVVVVLLQVLLVLQFLDQFVLLLLLVQLLCQQVQHAAEEEEEEADLLQPPQEPDRCPLFLQNVLQVVCVVPTHNYDYFYLYYHLDALLVCLVCVVVSGPPPHSAYEYEDWDNNPQPLDPPDQSNCSVLLRHAEYEYDDFDQDDPDGDDLCPTSCVSVVVCCNLQSHGYGYLSSSQPCCQPPNPDPCRHLVQQGVCVPPVGSDHGHSNVSNSSNSNVVSSSVVSVVCCVVPPDDVVSVVVVPDDRDRD

Sequence (262 aa):
MEIYDEAGRFNVRGSLLWERIKCVRGAAGTAFLGSNHRLRAALSRGLSGKPLKIGVVRGSISHGHGSSRIGETDWASLLQKWASKSLQNCTLRNGSVPGTPSAYMAMCLDMAIDQDVDIVIAEYVVNDGKDNSIDNNLRLMEFERLTCSHGVTYPRNDSDWHPFHNGLEDVYGALAPYYDLPWLSFRAATFRRAAFLEDPEFTYKDIMNSKVAHDYLHPSDFGHQILADLVIWLFRQTALDLILRPWSSDDEELLQERMPTM

Organism: NCBI:txid1157962

Mean predicted aligned error: 9.07 Å